Protein AF-S8BUY3-F1 (afdb_monomer_lite)

Radius of gyration: 25.11 Å; chains: 1; bounding box: 77×50×72 Å

Organism: Dactylellina haptotyla (strain CBS 200.50) (NCBI:txid1284197)

Structure (mmCIF, N/CA/C/O backbone):
data_AF-S8BUY3-F1
#
_entry.id   AF-S8BUY3-F1
#
loop_
_atom_site.group_PDB
_atom_site.id
_atom_site.type_symbol
_atom_site.label_atom_id
_atom_site.label_alt_id
_atom_site.label_comp_id
_atom_site.label_asym_id
_atom_site.label_entity_id
_atom_site.label_seq_id
_atom_site.pdbx_PDB_ins_code
_atom_site.Cartn_x
_atom_site.Cartn_y
_atom_site.Cartn_z
_atom_site.occupancy
_atom_site.B_iso_or_equiv
_atom_site.auth_seq_id
_atom_site.auth_comp_id
_atom_site.auth_asym_id
_atom_site.auth_atom_id
_atom_site.pdbx_PDB_model_num
ATOM 1 N N . MET A 1 1 ? -2.193 -12.248 26.835 1.00 55.75 1 MET A N 1
ATOM 2 C CA . MET A 1 1 ? -1.164 -11.505 27.592 1.00 55.75 1 MET A CA 1
ATOM 3 C C . MET A 1 1 ? -1.066 -10.115 26.991 1.00 55.75 1 MET A C 1
ATOM 5 O O . MET A 1 1 ? -1.188 -10.009 25.772 1.00 55.75 1 MET A O 1
ATOM 9 N N . ALA A 1 2 ? -0.903 -9.091 27.824 1.00 74.94 2 ALA A N 1
ATOM 10 C CA . ALA A 1 2 ? -0.674 -7.721 27.385 1.00 74.94 2 ALA A CA 1
ATOM 11 C C . ALA A 1 2 ? 0.406 -7.075 28.263 1.00 74.94 2 ALA A C 1
ATOM 13 O O . ALA A 1 2 ? 0.529 -7.429 29.436 1.00 74.94 2 ALA A O 1
ATOM 14 N N . ILE A 1 3 ? 1.180 -6.163 27.682 1.00 89.06 3 ILE A N 1
ATOM 15 C CA . ILE A 1 3 ? 2.143 -5.297 28.372 1.00 89.06 3 ILE A CA 1
ATOM 16 C C . ILE A 1 3 ? 1.590 -3.878 28.264 1.00 89.06 3 ILE A C 1
ATOM 18 O O . ILE A 1 3 ? 1.160 -3.488 27.179 1.00 89.06 3 ILE A O 1
ATOM 22 N N . SER A 1 4 ? 1.589 -3.119 29.358 1.00 92.69 4 SER A N 1
ATOM 23 C CA . SER A 1 4 ? 1.038 -1.764 29.400 1.00 92.69 4 SER A CA 1
ATOM 24 C C . SER A 1 4 ? 1.961 -0.777 30.114 1.00 92.69 4 SER A C 1
ATOM 26 O O . SER A 1 4 ? 2.677 -1.119 31.055 1.00 92.69 4 SER A O 1
ATOM 28 N N . SER A 1 5 ? 1.914 0.471 29.663 1.00 93.00 5 SER A N 1
ATOM 29 C CA . SER A 1 5 ? 2.385 1.660 30.370 1.00 93.00 5 SER A CA 1
ATOM 30 C C . SER A 1 5 ? 1.339 2.772 30.206 1.00 93.00 5 SER A C 1
ATOM 32 O O . SER A 1 5 ? 0.293 2.548 29.602 1.00 93.00 5 SER A O 1
ATOM 34 N N . MET A 1 6 ? 1.603 3.975 30.722 1.00 91.12 6 MET A N 1
ATOM 35 C CA . MET A 1 6 ? 0.670 5.108 30.629 1.00 91.12 6 MET A CA 1
ATOM 36 C C . MET A 1 6 ? 0.267 5.462 29.183 1.00 91.12 6 MET A C 1
ATOM 38 O O . MET A 1 6 ? -0.869 5.859 28.956 1.00 91.12 6 MET A O 1
ATOM 42 N N . ASN A 1 7 ? 1.184 5.293 28.219 1.00 91.50 7 ASN A N 1
ATOM 43 C CA . ASN A 1 7 ? 1.020 5.740 26.828 1.00 91.50 7 ASN A CA 1
ATOM 44 C C . ASN A 1 7 ? 1.253 4.612 25.797 1.00 91.50 7 ASN A C 1
ATOM 46 O O . ASN A 1 7 ? 1.469 4.894 24.620 1.00 91.50 7 ASN A O 1
ATOM 50 N N . TYR A 1 8 ? 1.306 3.343 26.217 1.00 94.31 8 TYR A N 1
ATOM 51 C CA . TYR A 1 8 ? 1.649 2.224 25.330 1.00 94.31 8 TYR A CA 1
ATOM 52 C C . TYR A 1 8 ? 1.005 0.913 25.772 1.00 94.31 8 TYR A C 1
ATOM 54 O O . TYR A 1 8 ? 1.029 0.571 26.955 1.00 94.31 8 TYR A O 1
ATOM 62 N N . PHE A 1 9 ? 0.529 0.137 24.798 1.00 93.56 9 PHE A N 1
ATOM 63 C CA . PHE A 1 9 ? 0.022 -1.214 25.000 1.00 93.56 9 PHE A CA 1
ATOM 64 C C . PHE A 1 9 ? 0.546 -2.157 23.912 1.00 93.56 9 PHE A C 1
ATOM 66 O O . PHE A 1 9 ? 0.465 -1.848 22.725 1.00 93.56 9 PHE A O 1
ATOM 73 N N . ALA A 1 10 ? 1.009 -3.341 24.310 1.00 94.12 10 ALA A N 1
ATOM 74 C CA . ALA A 1 10 ? 1.255 -4.471 23.417 1.00 94.12 10 ALA A CA 1
ATOM 75 C C . ALA A 1 10 ? 0.306 -5.613 23.785 1.00 94.12 10 ALA A C 1
ATOM 77 O O . ALA A 1 10 ? 0.229 -5.981 24.958 1.00 94.12 10 ALA A O 1
ATOM 78 N N . ALA A 1 11 ? -0.393 -6.206 22.813 1.00 93.31 11 ALA A N 1
ATOM 79 C CA . ALA A 1 11 ? -1.364 -7.270 23.066 1.00 93.31 11 ALA A CA 1
ATOM 80 C C . ALA A 1 11 ? -1.297 -8.393 22.021 1.00 93.31 11 ALA A C 1
ATOM 82 O O . ALA A 1 11 ? -1.266 -8.147 20.819 1.00 93.31 11 ALA A O 1
ATOM 83 N N . GLY A 1 12 ? -1.330 -9.645 22.489 1.00 95.69 12 GLY A N 1
ATOM 84 C CA . GLY A 1 12 ? -1.436 -10.824 21.623 1.00 95.69 12 GLY A CA 1
ATOM 85 C C . GLY A 1 12 ? -2.871 -11.046 21.132 1.00 95.69 12 GLY A C 1
ATOM 86 O O . GLY A 1 12 ? -3.655 -11.744 21.790 1.00 95.69 12 GLY A O 1
ATOM 87 N N . ILE A 1 13 ? -3.209 -10.452 19.987 1.00 95.38 13 ILE A N 1
ATOM 88 C CA . ILE A 1 13 ? -4.523 -10.534 19.334 1.00 95.38 13 ILE A CA 1
ATOM 89 C C . ILE A 1 13 ? -4.341 -11.052 17.902 1.00 95.38 13 ILE A C 1
ATOM 91 O O . ILE A 1 13 ? -3.429 -10.637 17.196 1.00 95.38 13 ILE A O 1
ATOM 95 N N . ASP A 1 14 ? -5.210 -11.974 17.488 1.00 96.69 14 ASP A N 1
ATOM 96 C CA . ASP A 1 14 ? -5.327 -12.392 16.092 1.00 96.69 14 ASP A CA 1
ATOM 97 C C . ASP A 1 14 ? -6.231 -11.378 15.387 1.00 96.69 14 ASP A C 1
ATOM 99 O O . ASP A 1 14 ? -7.375 -11.204 15.797 1.00 96.69 14 ASP A O 1
ATOM 103 N N . LEU A 1 15 ? -5.741 -10.696 14.350 1.00 97.38 15 LEU A N 1
ATOM 104 C CA . LEU A 1 15 ? -6.499 -9.636 13.671 1.00 97.38 15 LEU A CA 1
ATOM 105 C C . LEU A 1 15 ? -7.727 -10.150 12.893 1.00 97.38 15 LEU A C 1
ATOM 107 O O . LEU A 1 15 ? -8.507 -9.350 12.385 1.00 97.38 15 LEU A O 1
ATOM 111 N N . ARG A 1 16 ? -7.922 -11.473 12.815 1.00 97.06 16 ARG A N 1
ATOM 112 C CA . ARG A 1 16 ? -9.152 -12.111 12.314 1.00 97.06 16 ARG A CA 1
ATOM 113 C C . ARG A 1 16 ? -10.241 -12.202 13.393 1.00 97.06 16 ARG A C 1
ATOM 115 O O . ARG A 1 16 ? -11.422 -12.277 13.066 1.00 97.06 16 ARG A O 1
ATOM 122 N N . ASP A 1 17 ? -9.858 -12.180 14.671 1.00 97.69 17 ASP A N 1
ATOM 123 C CA . ASP A 1 17 ? -10.755 -12.147 15.833 1.00 97.69 17 ASP A CA 1
ATOM 124 C C . ASP A 1 17 ? -11.158 -10.695 16.134 1.00 97.69 17 ASP A C 1
ATOM 126 O O . ASP A 1 17 ? -10.688 -10.045 17.074 1.00 97.69 17 ASP A O 1
ATOM 130 N N . LEU A 1 18 ? -12.022 -10.162 15.265 1.00 97.88 18 LEU A N 1
ATOM 131 C CA . LEU A 1 18 ? -12.473 -8.775 15.344 1.00 97.88 18 LEU A CA 1
ATOM 132 C C . LEU A 1 18 ? -13.277 -8.488 16.615 1.00 97.88 18 LEU A C 1
ATOM 134 O O . LEU A 1 18 ? -13.244 -7.359 17.080 1.00 97.88 18 LEU A O 1
ATOM 138 N N . GLU A 1 19 ? -13.951 -9.474 17.218 1.00 97.06 19 GLU A N 1
ATOM 139 C CA . GLU A 1 19 ? -14.676 -9.278 18.482 1.00 97.06 19 GLU A CA 1
ATOM 140 C C . GLU A 1 19 ? -13.707 -9.001 19.642 1.00 97.06 19 GLU A C 1
ATOM 142 O O . GLU A 1 19 ? -13.918 -8.085 20.441 1.00 97.06 19 GLU A O 1
ATOM 147 N N . LYS A 1 20 ? -12.609 -9.758 19.719 1.00 96.25 20 LYS A N 1
ATOM 148 C CA . LYS A 1 20 ? -11.548 -9.549 20.709 1.00 96.25 20 LYS A CA 1
ATOM 149 C C . LYS A 1 20 ? -10.759 -8.262 20.460 1.00 96.25 20 LYS A C 1
ATOM 151 O O . LYS A 1 20 ? -10.341 -7.627 21.428 1.00 96.25 20 LYS A O 1
ATOM 156 N N . LEU A 1 21 ? -10.569 -7.870 19.198 1.00 95.94 21 LEU A N 1
ATOM 157 C CA . LEU A 1 21 ? -9.947 -6.594 18.836 1.00 95.94 21 LEU A CA 1
ATOM 158 C C . LEU A 1 21 ? -10.832 -5.399 19.233 1.00 95.94 21 LEU A C 1
ATOM 160 O O . LEU A 1 21 ? -10.348 -4.495 19.910 1.00 95.94 21 LEU A O 1
ATOM 164 N N . ASP A 1 22 ? -12.124 -5.429 18.888 1.00 95.19 22 ASP A N 1
ATOM 165 C CA . ASP A 1 22 ? -13.127 -4.405 19.231 1.00 95.19 22 ASP A CA 1
ATOM 166 C C . ASP A 1 22 ? -13.155 -4.162 20.748 1.00 95.19 22 ASP A C 1
ATO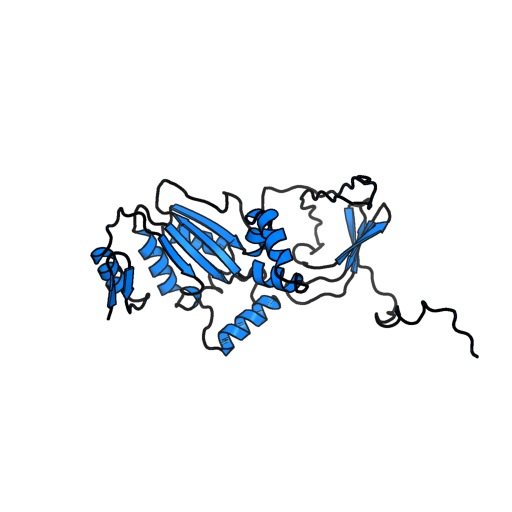M 168 O O . ASP A 1 22 ? -12.940 -3.041 21.208 1.00 95.19 22 ASP A O 1
ATOM 172 N N . LYS A 1 23 ? -13.277 -5.247 21.529 1.00 94.62 23 LYS A N 1
ATOM 173 C CA . LYS A 1 23 ? -13.267 -5.225 23.002 1.00 94.62 23 LYS A CA 1
ATOM 174 C C . LYS A 1 23 ? -11.957 -4.720 23.606 1.00 94.62 23 LYS A C 1
ATOM 176 O O . LYS A 1 23 ? -11.978 -4.123 24.678 1.00 94.62 23 LYS A O 1
ATOM 181 N N . PHE A 1 24 ? -10.816 -4.979 22.965 1.00 93.88 24 PHE A N 1
ATOM 182 C CA . PHE A 1 24 ? -9.526 -4.482 23.446 1.00 93.88 24 PHE A CA 1
ATOM 183 C C . PHE A 1 24 ? -9.378 -2.974 23.210 1.00 93.88 24 PHE A C 1
ATOM 185 O O . PHE A 1 24 ? -8.946 -2.263 24.114 1.00 93.88 24 PHE A O 1
ATOM 192 N N . ILE A 1 25 ? -9.770 -2.486 22.030 1.00 92.69 25 ILE A N 1
ATOM 193 C CA . ILE A 1 25 ? -9.658 -1.068 21.663 1.00 92.69 25 ILE A CA 1
ATOM 194 C C . ILE A 1 25 ? -10.677 -0.212 22.425 1.00 92.69 25 ILE A C 1
ATOM 196 O O . ILE A 1 25 ? -10.287 0.802 22.995 1.00 92.69 25 ILE A O 1
ATOM 200 N N . GLN A 1 26 ? -11.934 -0.652 22.557 1.00 91.56 26 GLN A N 1
ATOM 201 C CA . GLN A 1 26 ? -12.965 0.030 23.365 1.00 91.56 26 GLN A CA 1
ATOM 202 C C . GLN A 1 26 ? -12.596 0.160 24.854 1.00 91.56 26 GLN A C 1
ATOM 204 O O . GLN A 1 26 ? -13.131 1.015 25.555 1.00 91.56 26 GLN A O 1
ATOM 209 N N . ALA A 1 27 ? -11.684 -0.680 25.353 1.00 92.12 27 ALA A N 1
ATOM 210 C CA . ALA A 1 27 ? -11.177 -0.581 26.718 1.00 92.12 27 ALA A CA 1
ATOM 211 C C . ALA A 1 27 ? -10.083 0.495 26.896 1.00 92.12 27 ALA A C 1
ATOM 213 O O . ALA A 1 27 ? -9.719 0.768 28.038 1.00 92.12 27 ALA A O 1
ATOM 214 N N . GLN A 1 28 ? -9.548 1.073 25.808 1.00 89.62 28 GLN A N 1
ATOM 215 C CA . GLN A 1 28 ? -8.502 2.114 25.835 1.00 89.62 28 GLN A CA 1
ATOM 216 C C . GLN A 1 28 ? -8.899 3.424 25.121 1.00 89.62 28 GLN A C 1
ATOM 218 O O . GLN A 1 28 ? -8.360 4.473 25.461 1.00 89.62 28 GLN A O 1
ATOM 223 N N . CYS A 1 29 ? -9.814 3.375 24.145 1.00 86.06 29 CYS A N 1
ATOM 224 C CA . CYS A 1 29 ? -10.209 4.495 23.279 1.00 86.06 29 CYS A CA 1
ATOM 225 C C . CYS A 1 29 ? -11.737 4.553 23.096 1.00 86.06 29 CYS A C 1
ATOM 227 O O . CYS A 1 29 ? -12.421 3.536 23.221 1.00 86.06 29 CYS A O 1
ATOM 229 N N . GLN A 1 30 ? -12.271 5.732 22.777 1.00 83.31 30 GLN A N 1
ATOM 230 C CA . GLN A 1 30 ? -13.668 5.957 22.385 1.00 83.31 30 GLN A CA 1
ATOM 231 C C . GLN A 1 30 ? -13.828 6.006 20.849 1.00 83.31 30 GLN A C 1
ATOM 233 O O . GLN A 1 30 ? -12.850 6.027 20.102 1.00 83.31 30 GLN A O 1
ATOM 238 N N . GLU A 1 31 ? -15.068 6.004 20.341 1.00 78.44 31 GLU A N 1
ATOM 239 C CA . GLU A 1 31 ? -15.345 6.022 18.887 1.00 78.44 31 GLU A CA 1
ATOM 240 C C . GLU A 1 31 ? -15.145 7.405 18.223 1.00 78.44 31 GLU A C 1
ATOM 242 O O . GLU A 1 31 ? -15.147 7.520 16.989 1.00 78.44 31 GLU A O 1
ATOM 247 N N . ASP A 1 32 ? -14.975 8.457 19.026 1.00 82.88 32 ASP A N 1
ATOM 248 C CA . ASP A 1 32 ? -14.716 9.843 18.627 1.00 82.88 32 ASP A CA 1
ATOM 249 C C . ASP A 1 32 ? -13.248 10.289 18.758 1.00 82.88 32 ASP A C 1
ATOM 251 O O . ASP A 1 32 ? -12.898 11.360 18.252 1.00 82.88 32 ASP A O 1
ATOM 255 N N . ASP A 1 33 ? -12.368 9.444 19.305 1.00 88.62 33 ASP A N 1
ATOM 256 C CA . ASP A 1 33 ? -10.918 9.675 19.315 1.00 88.62 33 ASP A CA 1
ATOM 257 C C . ASP A 1 33 ? -10.325 9.759 17.888 1.00 88.62 33 ASP A C 1
ATOM 259 O O . ASP A 1 33 ? -10.747 9.075 16.949 1.00 88.62 33 ASP A O 1
ATOM 263 N N . GLU A 1 34 ? -9.284 10.582 17.718 1.00 91.31 34 GLU A N 1
ATOM 264 C CA . GLU A 1 34 ? -8.480 10.662 16.486 1.00 91.31 34 GLU A CA 1
ATOM 265 C C . GLU A 1 34 ? -7.498 9.476 16.418 1.00 91.31 34 GLU A C 1
ATOM 267 O O . GLU A 1 34 ? -6.332 9.581 16.803 1.00 91.31 34 GLU A O 1
ATOM 272 N N . ILE A 1 35 ? -7.978 8.321 15.944 1.00 92.69 35 ILE A N 1
ATOM 273 C CA . ILE A 1 35 ? -7.194 7.077 15.874 1.00 92.69 35 ILE A CA 1
ATOM 274 C C . ILE A 1 35 ? -6.462 6.948 14.532 1.00 92.69 35 ILE A C 1
ATOM 276 O O . ILE A 1 35 ? -7.079 6.984 13.466 1.00 92.69 35 ILE A O 1
ATOM 280 N N . LEU A 1 36 ? -5.148 6.709 14.584 1.00 94.56 36 LEU A N 1
ATOM 281 C CA . LEU A 1 36 ? -4.329 6.329 13.431 1.00 94.56 36 LEU A CA 1
ATOM 282 C C . LEU A 1 36 ? -4.038 4.821 13.452 1.00 94.56 36 LEU A C 1
ATOM 284 O O . LEU A 1 36 ? -3.235 4.342 14.250 1.00 94.56 36 LEU A O 1
ATOM 288 N N . PHE A 1 37 ? -4.651 4.085 12.530 1.00 96.75 37 PHE A N 1
ATOM 289 C CA . PHE A 1 37 ? -4.287 2.706 12.224 1.00 96.75 37 PHE A CA 1
ATOM 290 C C . PHE A 1 37 ? -3.091 2.689 11.268 1.00 96.75 37 PHE A C 1
ATOM 292 O O . PHE A 1 37 ? -3.106 3.379 10.249 1.00 96.75 37 PHE A O 1
ATOM 299 N N . ILE A 1 38 ? -2.075 1.880 11.570 1.00 97.81 38 ILE A N 1
ATOM 300 C CA . ILE A 1 38 ? -0.929 1.640 10.685 1.00 97.81 38 ILE A CA 1
ATOM 301 C C . ILE A 1 38 ? -0.854 0.141 10.403 1.00 97.81 38 ILE A C 1
ATOM 303 O O . ILE A 1 38 ? -0.901 -0.674 11.325 1.00 97.81 38 ILE A O 1
ATOM 307 N N . SER A 1 39 ? -0.732 -0.224 9.130 1.00 97.88 39 SER A N 1
ATOM 308 C CA . SER A 1 39 ? -0.439 -1.586 8.701 1.00 97.88 39 SER A CA 1
ATOM 309 C C . SER A 1 39 ? 0.684 -1.562 7.673 1.00 97.88 39 SER A C 1
ATOM 311 O O . SER A 1 39 ? 0.483 -1.201 6.516 1.00 97.88 39 SER A O 1
ATOM 313 N N . GLU A 1 40 ? 1.880 -1.925 8.122 1.00 97.88 40 GLU A N 1
ATOM 314 C CA . GLU A 1 40 ? 3.085 -2.000 7.304 1.00 97.88 40 GLU A CA 1
ATOM 315 C C . GLU A 1 40 ? 3.387 -3.470 7.004 1.00 97.88 40 GLU A C 1
ATOM 317 O O . GLU A 1 40 ? 3.699 -4.246 7.904 1.00 97.88 40 GLU A O 1
ATOM 322 N N . VAL A 1 41 ? 3.199 -3.856 5.739 1.00 96.62 41 VAL A N 1
ATOM 323 C CA . VAL A 1 41 ? 3.415 -5.196 5.171 1.00 96.62 41 VAL A CA 1
ATOM 324 C C . VAL A 1 41 ? 2.879 -6.316 6.078 1.00 96.62 41 VAL A C 1
ATOM 326 O O . VAL A 1 41 ? 3.570 -7.289 6.366 1.00 96.62 41 VAL A O 1
ATOM 329 N N . ALA A 1 42 ? 1.636 -6.171 6.555 1.00 96.62 42 ALA A N 1
ATOM 330 C CA . ALA A 1 42 ? 1.054 -7.068 7.559 1.00 96.62 42 ALA A CA 1
ATOM 331 C C . ALA A 1 42 ? -0.260 -7.726 7.107 1.00 96.62 42 ALA A C 1
ATOM 333 O O . ALA A 1 42 ? -0.339 -8.957 7.059 1.00 96.62 42 ALA A O 1
ATOM 334 N N . ILE A 1 43 ? -1.292 -6.949 6.745 1.00 97.62 43 ILE A N 1
ATOM 335 C CA . ILE A 1 43 ? -2.603 -7.528 6.388 1.00 97.62 43 ILE A CA 1
ATOM 336 C C . ILE A 1 43 ? -2.590 -8.217 5.013 1.00 97.62 43 ILE A C 1
ATOM 338 O O . ILE A 1 43 ? -3.479 -9.014 4.724 1.00 97.62 43 ILE A O 1
ATOM 342 N N . THR A 1 44 ? -1.555 -7.994 4.199 1.00 97.12 44 THR A N 1
ATOM 343 C CA . THR A 1 44 ? -1.265 -8.673 2.925 1.00 97.12 44 THR A CA 1
ATOM 344 C C . THR A 1 44 ? -1.175 -10.189 3.076 1.00 97.12 44 THR A C 1
ATOM 346 O O . THR A 1 44 ? -1.600 -10.915 2.180 1.00 97.12 44 THR A O 1
ATOM 349 N N . TYR A 1 45 ? -0.707 -10.679 4.230 1.00 97.38 45 TYR A N 1
ATOM 350 C CA . TYR A 1 45 ? -0.613 -12.110 4.533 1.00 97.38 45 TYR A CA 1
ATOM 351 C C . TYR A 1 45 ? -1.904 -12.709 5.112 1.00 97.38 45 TYR A C 1
ATOM 353 O O . TYR A 1 45 ? -1.981 -13.928 5.270 1.00 97.38 45 TYR A O 1
ATOM 361 N N . MET A 1 46 ? -2.912 -11.900 5.459 1.00 97.75 46 MET A N 1
ATOM 362 C CA . MET A 1 46 ? -4.208 -12.395 5.939 1.00 97.75 46 MET A CA 1
ATOM 363 C C . MET A 1 46 ? -5.079 -12.863 4.760 1.00 97.75 46 MET A C 1
ATOM 365 O O . MET A 1 46 ? -4.970 -12.307 3.669 1.00 97.75 46 MET A O 1
ATOM 369 N N . PRO A 1 47 ? -5.990 -13.837 4.950 1.00 97.75 47 PRO A N 1
ATOM 370 C CA . PRO A 1 47 ? -6.989 -14.160 3.936 1.00 97.75 47 PRO A CA 1
ATOM 371 C C . PRO A 1 47 ? -7.820 -12.921 3.586 1.00 97.75 47 PRO A C 1
ATOM 373 O O . PRO A 1 47 ? -8.295 -12.229 4.486 1.00 97.75 47 PRO A O 1
ATOM 376 N N . VAL A 1 48 ? -8.034 -12.677 2.289 1.00 98.06 48 VAL A N 1
ATOM 377 C CA . VAL A 1 48 ? -8.636 -11.443 1.738 1.00 98.06 48 VAL A CA 1
ATOM 378 C C . VAL A 1 48 ? -9.895 -11.003 2.496 1.00 98.06 48 VAL A C 1
ATOM 380 O O . VAL A 1 48 ? -9.951 -9.894 3.017 1.00 98.06 48 VAL A O 1
ATOM 383 N N . ARG A 1 49 ? -10.854 -11.923 2.676 1.00 98.25 49 ARG A N 1
ATOM 384 C CA . ARG A 1 49 ? -12.100 -11.711 3.437 1.00 98.25 49 ARG A CA 1
ATOM 385 C C . ARG A 1 49 ? -11.862 -11.146 4.843 1.00 98.25 49 ARG A C 1
ATOM 387 O O . ARG A 1 49 ? -12.624 -10.297 5.296 1.00 98.25 49 ARG A O 1
ATOM 394 N N . ASP A 1 50 ? -10.845 -11.643 5.539 1.00 98.56 50 ASP A N 1
ATOM 395 C CA . ASP A 1 50 ? -10.567 -11.289 6.930 1.00 98.56 50 ASP A CA 1
ATOM 396 C C . ASP A 1 50 ? -9.819 -9.948 7.006 1.00 98.56 50 ASP A C 1
ATOM 398 O O . ASP A 1 50 ? -10.099 -9.131 7.881 1.00 98.56 50 ASP A O 1
ATOM 402 N N . ALA A 1 51 ? -8.927 -9.681 6.044 1.00 98.38 51 ALA A N 1
ATOM 403 C CA . ALA A 1 51 ? -8.277 -8.381 5.880 1.00 98.38 51 ALA A CA 1
ATOM 404 C C . ALA A 1 51 ? -9.291 -7.273 5.535 1.00 98.38 51 ALA A C 1
ATOM 406 O O . ALA A 1 51 ? -9.243 -6.182 6.098 1.00 98.38 51 ALA A O 1
ATOM 407 N N . ASP A 1 52 ? -10.255 -7.559 4.658 1.00 98.56 52 ASP A N 1
ATOM 408 C CA . ASP A 1 52 ? -11.311 -6.613 4.282 1.00 98.56 52 ASP A CA 1
ATOM 409 C C . ASP A 1 52 ? -12.298 -6.374 5.432 1.00 98.56 52 ASP A C 1
ATOM 411 O O . ASP A 1 52 ? -12.745 -5.245 5.649 1.00 98.56 52 ASP A O 1
ATOM 415 N N . ALA A 1 53 ? -12.601 -7.416 6.216 1.00 98.62 53 ALA A N 1
ATOM 416 C CA . ALA A 1 53 ? -13.389 -7.288 7.437 1.00 98.62 53 ALA A CA 1
ATOM 417 C C . ALA A 1 53 ? -12.683 -6.402 8.480 1.00 98.62 53 ALA A C 1
ATOM 419 O O . ALA A 1 53 ? -13.346 -5.581 9.111 1.00 98.62 53 ALA A O 1
ATOM 420 N N . LEU A 1 54 ? -11.353 -6.495 8.608 1.00 98.62 54 LEU A N 1
ATOM 421 C CA . LEU A 1 54 ? -10.542 -5.613 9.453 1.00 98.62 54 LEU A CA 1
ATOM 422 C C . LEU A 1 54 ? -10.528 -4.160 8.942 1.00 98.62 54 LEU A C 1
ATOM 424 O O . LEU A 1 54 ? -10.747 -3.237 9.725 1.00 98.62 54 LEU A O 1
ATOM 428 N N . VAL A 1 55 ? -10.339 -3.936 7.636 1.00 98.44 55 VAL A N 1
ATOM 429 C CA . VAL A 1 55 ? -10.379 -2.589 7.025 1.00 98.44 55 VAL A CA 1
ATOM 430 C C . VAL A 1 55 ? -11.761 -1.939 7.186 1.00 98.44 55 VAL A C 1
ATOM 432 O O . VAL A 1 55 ? -11.852 -0.733 7.425 1.00 98.44 55 VAL A O 1
ATOM 435 N N . LYS A 1 56 ? -12.840 -2.728 7.112 1.00 98.38 56 LYS A N 1
ATOM 436 C CA . LYS A 1 56 ? -14.216 -2.288 7.389 1.00 98.38 56 LYS A CA 1
ATOM 437 C C . LYS A 1 56 ? -14.489 -2.065 8.879 1.00 98.38 56 LYS A C 1
ATOM 439 O O . LYS A 1 56 ? -15.195 -1.129 9.236 1.00 98.38 56 LYS A O 1
ATOM 444 N N . TRP A 1 57 ? -13.927 -2.890 9.760 1.00 97.56 57 TRP A N 1
ATOM 445 C CA . TRP A 1 57 ? -14.003 -2.690 11.209 1.00 97.56 57 TRP A CA 1
ATOM 446 C C . TRP A 1 57 ? -13.329 -1.372 11.623 1.00 97.56 57 TRP A C 1
ATOM 448 O O . TRP A 1 57 ? -13.920 -0.581 12.356 1.00 97.56 57 TRP A O 1
ATOM 458 N N . ALA A 1 58 ? -12.150 -1.075 11.073 1.00 96.50 58 ALA A N 1
ATOM 459 C CA . ALA A 1 58 ? -11.427 0.164 11.347 1.00 96.50 58 ALA A CA 1
ATOM 460 C C . ALA A 1 58 ? -12.155 1.419 10.815 1.00 96.50 58 ALA A C 1
ATOM 462 O O . ALA A 1 58 ? -11.923 2.518 11.314 1.00 96.50 58 ALA A O 1
ATOM 463 N N . SER A 1 59 ? -13.081 1.274 9.855 1.00 95.44 59 SER A N 1
ATOM 464 C CA . SER A 1 59 ? -13.887 2.390 9.335 1.00 95.44 59 SER A CA 1
ATOM 465 C C . SER A 1 59 ? -15.078 2.780 10.229 1.00 95.44 59 SER A C 1
ATOM 467 O O . SER A 1 59 ? -15.832 3.679 9.853 1.00 95.44 59 SER A O 1
ATOM 469 N N . LYS A 1 60 ? -15.290 2.109 11.375 1.00 92.81 60 LYS A N 1
ATOM 470 C CA . LYS A 1 60 ? -16.304 2.500 12.375 1.00 92.81 60 LYS A CA 1
ATOM 471 C C . LYS A 1 60 ? -15.972 3.842 13.034 1.00 92.81 60 LYS A C 1
ATOM 473 O O . LYS A 1 60 ? -16.853 4.678 13.209 1.00 92.81 60 LYS A O 1
ATOM 478 N N . PHE A 1 61 ? -14.705 4.021 13.410 1.00 92.50 61 PHE A N 1
ATOM 479 C CA . PHE A 1 61 ? -14.225 5.148 14.208 1.00 92.50 61 PHE A CA 1
ATOM 480 C C . PHE A 1 61 ? -14.426 6.458 13.453 1.00 92.50 61 PHE A C 1
ATOM 482 O O . PHE A 1 61 ? -14.026 6.583 12.295 1.00 92.50 61 PHE A O 1
ATOM 489 N N . SER A 1 62 ? -15.060 7.440 14.089 1.00 90.31 62 SER A N 1
ATOM 490 C CA . SER A 1 62 ? -15.592 8.621 13.396 1.00 90.31 62 SER A CA 1
ATOM 491 C C . SER A 1 62 ? -14.511 9.606 12.929 1.00 90.31 62 SER A C 1
ATOM 493 O O . SER A 1 62 ? -14.679 10.234 11.879 1.00 90.31 62 SER A O 1
ATOM 495 N N . ASN A 1 63 ? -13.387 9.665 13.653 1.00 90.94 63 ASN A N 1
ATOM 496 C CA . ASN A 1 63 ? -12.179 10.436 13.332 1.00 90.94 63 ASN A CA 1
ATOM 497 C C . ASN A 1 63 ? -10.971 9.526 13.013 1.00 90.94 63 ASN A C 1
ATOM 499 O O . ASN A 1 63 ? -9.815 9.919 13.153 1.00 90.94 63 ASN A O 1
ATOM 503 N N . GLY A 1 64 ? -11.242 8.298 12.566 1.00 93.12 64 GLY A N 1
ATOM 504 C CA . GLY A 1 64 ? -10.233 7.319 12.178 1.00 93.12 64 GLY A CA 1
ATOM 505 C C . GLY A 1 64 ? -9.460 7.690 10.906 1.00 93.12 64 GLY A C 1
ATOM 506 O O . GLY A 1 64 ? -9.998 8.247 9.939 1.00 93.12 64 GLY A O 1
ATOM 507 N N . ARG A 1 65 ? -8.181 7.310 10.887 1.00 94.88 65 ARG A N 1
ATOM 508 C CA . ARG A 1 65 ? -7.276 7.373 9.732 1.00 94.88 65 ARG A CA 1
ATOM 509 C C . ARG A 1 65 ? -6.561 6.034 9.575 1.00 94.88 65 ARG A C 1
ATOM 511 O O . ARG A 1 65 ? -6.224 5.408 10.575 1.00 94.88 65 ARG A O 1
ATOM 518 N N . PHE A 1 66 ? -6.304 5.601 8.346 1.00 96.69 66 PHE A N 1
ATOM 519 C CA . PHE A 1 66 ? -5.563 4.367 8.068 1.00 96.69 66 PHE A CA 1
ATOM 520 C C . PHE A 1 66 ? -4.377 4.658 7.152 1.00 96.69 66 PHE A C 1
ATOM 522 O O . PHE A 1 66 ? -4.554 5.271 6.098 1.00 96.69 66 PHE A O 1
ATOM 529 N N . VAL A 1 67 ? -3.191 4.190 7.541 1.00 96.81 67 VAL A N 1
ATOM 530 C CA . VAL A 1 67 ? -1.997 4.113 6.695 1.00 96.81 67 VAL A CA 1
ATOM 531 C C . VAL A 1 67 ? -1.705 2.645 6.405 1.00 96.81 67 VAL A C 1
ATOM 533 O O . VAL A 1 67 ? -1.449 1.862 7.317 1.00 96.81 67 VAL A O 1
ATOM 536 N N . LEU A 1 68 ? -1.772 2.269 5.131 1.00 97.75 68 LEU A N 1
ATOM 537 C CA . LEU A 1 68 ? -1.429 0.936 4.637 1.00 97.75 68 LEU A CA 1
ATOM 538 C C . LEU A 1 68 ? -0.152 1.040 3.801 1.00 97.75 68 LEU A C 1
ATOM 540 O O . LEU A 1 68 ? -0.100 1.906 2.934 1.00 97.75 68 LEU A O 1
ATOM 544 N N . ILE A 1 69 ? 0.833 0.167 4.021 1.00 97.81 69 ILE A N 1
ATOM 545 C CA . ILE A 1 69 ? 2.040 0.047 3.188 1.00 97.81 69 ILE A CA 1
ATOM 546 C C . ILE A 1 69 ? 2.168 -1.413 2.749 1.00 97.81 69 ILE A C 1
ATOM 548 O O . ILE A 1 69 ? 2.435 -2.277 3.578 1.00 97.81 69 ILE A O 1
ATOM 552 N N . GLU A 1 70 ? 1.937 -1.715 1.470 1.00 97.25 70 GLU A N 1
ATOM 553 C CA . GLU A 1 70 ? 1.906 -3.091 0.939 1.00 97.25 70 GLU A CA 1
ATOM 554 C C . GLU A 1 70 ? 2.431 -3.161 -0.506 1.00 97.25 70 GLU A C 1
ATOM 556 O O . GLU A 1 70 ? 2.840 -2.161 -1.095 1.00 97.25 70 GLU A O 1
ATOM 561 N N . GLN A 1 71 ? 2.437 -4.363 -1.083 1.00 97.25 71 GLN A N 1
ATOM 562 C CA . GLN A 1 71 ? 2.814 -4.614 -2.472 1.00 97.25 71 GLN A CA 1
ATOM 563 C C . GLN A 1 71 ? 1.636 -4.476 -3.454 1.00 97.25 71 GLN A C 1
ATOM 565 O O . GLN A 1 71 ? 0.476 -4.692 -3.101 1.00 97.25 71 GLN A O 1
ATOM 570 N N . ILE A 1 72 ? 1.958 -4.197 -4.719 1.00 95.38 72 ILE A N 1
ATOM 571 C CA . ILE A 1 72 ? 1.058 -4.165 -5.884 1.00 95.38 72 ILE A CA 1
ATOM 572 C C . ILE A 1 72 ? 1.706 -4.826 -7.113 1.00 95.38 72 ILE A C 1
ATOM 574 O O . ILE A 1 72 ? 2.902 -5.112 -7.154 1.00 95.38 72 ILE A O 1
ATOM 578 N N . LEU A 1 73 ? 0.888 -5.074 -8.136 1.00 93.44 73 LEU A N 1
ATOM 579 C CA . LEU A 1 73 ? 1.243 -5.713 -9.404 1.00 93.44 73 LEU A CA 1
ATOM 580 C C . LEU A 1 73 ? 0.866 -4.785 -10.578 1.00 93.44 73 LEU A C 1
ATOM 582 O O . LEU A 1 73 ? 0.019 -5.153 -11.397 1.00 93.44 73 LEU A O 1
ATOM 586 N N . PRO A 1 74 ? 1.481 -3.589 -10.702 1.00 84.69 74 PRO A N 1
ATOM 587 C CA . PRO A 1 74 ? 1.103 -2.571 -11.697 1.00 84.69 74 PRO A CA 1
ATOM 588 C C . PRO A 1 74 ? 1.125 -3.077 -13.151 1.00 84.69 74 PRO A C 1
ATOM 590 O O . PRO A 1 74 ? 0.361 -2.608 -13.991 1.00 84.69 74 PRO A O 1
ATOM 593 N N . ALA A 1 75 ? 1.981 -4.059 -13.450 1.00 83.06 75 ALA A N 1
ATOM 594 C CA . ALA A 1 75 ? 2.106 -4.696 -14.763 1.00 83.06 75 ALA A CA 1
ATOM 595 C C . ALA A 1 75 ? 1.588 -6.155 -14.804 1.00 83.06 75 ALA A C 1
ATOM 597 O O . ALA A 1 75 ? 1.751 -6.828 -15.827 1.00 83.06 75 ALA A O 1
ATOM 598 N N . GLY A 1 76 ? 0.946 -6.629 -13.729 1.00 85.25 76 GLY A N 1
ATOM 599 C CA . GLY A 1 76 ? 0.482 -8.009 -13.553 1.00 85.25 76 GLY A CA 1
ATOM 600 C C . GLY A 1 76 ? 1.572 -8.992 -13.100 1.00 85.25 76 GLY A C 1
ATOM 601 O O . GLY A 1 76 ? 2.763 -8.686 -13.113 1.00 85.25 76 GLY A O 1
ATOM 602 N N . GLU A 1 77 ? 1.157 -10.201 -12.713 1.00 89.12 77 GLU A N 1
ATOM 603 C CA . GLU A 1 77 ? 2.033 -11.250 -12.153 1.00 89.12 77 GLU A CA 1
ATOM 604 C C . GLU A 1 77 ? 3.160 -11.709 -13.096 1.00 89.12 77 GLU A C 1
ATOM 606 O O . GLU A 1 77 ? 4.210 -12.149 -12.633 1.00 89.12 77 GLU A O 1
ATOM 611 N N . THR A 1 78 ? 2.976 -11.594 -14.418 1.00 84.25 78 THR A N 1
ATOM 612 C CA . THR A 1 78 ? 3.980 -12.012 -15.416 1.00 84.25 78 THR A CA 1
ATOM 613 C C . THR A 1 78 ? 5.149 -11.041 -15.561 1.00 84.25 78 THR A C 1
ATOM 615 O O . THR A 1 78 ? 6.128 -11.369 -16.229 1.00 84.25 78 THR A O 1
ATOM 618 N N . HIS A 1 79 ? 5.066 -9.848 -14.968 1.00 86.31 79 HIS A N 1
ATOM 619 C CA . HIS A 1 79 ? 6.153 -8.876 -15.001 1.00 86.31 79 HIS A CA 1
ATOM 620 C C . HIS A 1 79 ? 7.391 -9.430 -14.256 1.00 86.31 79 HIS A C 1
ATOM 622 O O . HIS A 1 79 ? 7.224 -9.992 -13.171 1.00 86.31 79 HIS A O 1
ATOM 628 N N . PRO A 1 80 ? 8.633 -9.294 -14.772 1.00 85.94 80 PRO A N 1
ATOM 629 C CA . PRO A 1 80 ? 9.792 -10.005 -14.212 1.00 85.94 80 PRO A CA 1
ATOM 630 C C . PRO A 1 80 ? 10.048 -9.753 -12.716 1.00 85.94 80 PRO A C 1
ATOM 632 O O . PRO A 1 80 ? 10.307 -10.700 -11.968 1.00 85.94 80 PRO A O 1
ATOM 635 N N . PHE A 1 81 ? 9.902 -8.504 -12.256 1.00 90.38 81 PHE A N 1
ATOM 636 C CA . PHE A 1 81 ? 10.018 -8.162 -10.832 1.00 90.38 81 PHE A CA 1
ATOM 637 C C . PHE A 1 81 ? 8.891 -8.800 -10.003 1.00 90.38 81 PHE A C 1
ATOM 639 O O . PHE A 1 81 ? 9.147 -9.429 -8.979 1.00 90.38 81 PHE A O 1
ATOM 646 N N . ALA A 1 82 ? 7.645 -8.706 -10.480 1.00 92.75 82 ALA A N 1
ATOM 647 C CA . ALA A 1 82 ? 6.470 -9.264 -9.816 1.00 92.75 82 ALA A CA 1
ATOM 648 C C . ALA A 1 82 ? 6.563 -10.788 -9.646 1.00 92.75 82 ALA A C 1
ATOM 650 O O . ALA A 1 82 ? 6.374 -11.299 -8.545 1.00 92.75 82 ALA A O 1
ATOM 651 N N . SER A 1 83 ? 6.922 -11.508 -10.711 1.00 93.94 83 SER A N 1
ATOM 652 C CA . SER A 1 83 ? 7.129 -12.960 -10.687 1.00 93.94 83 SER A CA 1
ATOM 653 C C . SER A 1 83 ? 8.211 -13.363 -9.674 1.00 93.94 83 SER A C 1
ATOM 655 O O . SER A 1 83 ? 8.020 -14.285 -8.876 1.00 93.94 83 SER A O 1
ATOM 657 N N . THR A 1 84 ? 9.317 -12.611 -9.627 1.00 95.81 84 THR A N 1
ATOM 658 C CA . THR A 1 84 ? 10.414 -12.829 -8.669 1.00 95.81 84 THR A CA 1
ATOM 659 C C . THR A 1 84 ? 9.964 -12.578 -7.226 1.00 95.81 84 THR A C 1
ATOM 661 O O . THR A 1 84 ? 10.193 -13.418 -6.355 1.00 95.81 84 THR A O 1
ATOM 664 N N . MET A 1 85 ? 9.252 -11.475 -6.978 1.00 96.44 85 MET A N 1
ATOM 665 C CA . MET A 1 85 ? 8.688 -11.105 -5.676 1.00 96.44 85 MET A CA 1
ATOM 666 C C . MET A 1 85 ? 7.686 -12.153 -5.161 1.00 96.44 85 MET A C 1
ATOM 668 O O . MET A 1 85 ? 7.810 -12.636 -4.035 1.00 96.44 85 MET A O 1
ATOM 672 N N . LEU A 1 86 ? 6.725 -12.564 -5.991 1.00 96.75 86 LEU A N 1
ATOM 673 C CA . LEU A 1 86 ? 5.727 -13.581 -5.642 1.00 96.75 86 LEU A CA 1
ATOM 674 C C . LEU A 1 86 ? 6.380 -14.948 -5.373 1.00 96.75 86 LEU A C 1
ATOM 676 O O . LEU A 1 86 ? 6.006 -15.642 -4.426 1.00 96.75 86 LEU A O 1
ATOM 680 N N . SER A 1 87 ? 7.396 -15.315 -6.162 1.00 96.31 87 SER A N 1
ATOM 681 C CA . SER A 1 87 ? 8.192 -16.530 -5.953 1.00 96.31 87 SER A CA 1
ATOM 682 C C . SER A 1 87 ? 8.972 -16.491 -4.632 1.00 96.31 87 SER A C 1
ATOM 684 O O . SER A 1 87 ? 8.972 -17.479 -3.894 1.00 96.31 87 SER A O 1
ATOM 686 N N . HIS A 1 88 ? 9.562 -15.344 -4.274 1.00 96.38 88 HIS A N 1
ATOM 687 C CA . HIS A 1 88 ? 10.235 -15.137 -2.989 1.00 96.38 88 HIS A CA 1
ATOM 688 C C . HIS A 1 88 ? 9.275 -15.349 -1.808 1.00 96.38 88 HIS A C 1
ATOM 690 O O . HIS A 1 88 ? 9.525 -16.212 -0.964 1.00 96.38 88 HIS A O 1
ATOM 696 N N . PHE A 1 89 ? 8.147 -14.630 -1.778 1.00 96.50 89 PHE A N 1
ATOM 697 C CA . PHE A 1 89 ? 7.161 -14.726 -0.694 1.00 96.50 89 PHE A CA 1
ATOM 698 C C . PHE A 1 89 ? 6.560 -16.133 -0.557 1.00 96.50 89 PHE A C 1
ATOM 700 O O . PHE A 1 89 ? 6.397 -16.646 0.553 1.00 96.50 89 PHE A O 1
ATOM 707 N N . LYS A 1 90 ? 6.328 -16.821 -1.682 1.00 94.94 90 LYS A N 1
ATOM 708 C CA . LYS A 1 90 ? 5.919 -18.231 -1.693 1.00 94.94 90 LYS A CA 1
ATOM 709 C C . LYS A 1 90 ? 7.005 -19.165 -1.141 1.00 94.94 90 LYS A C 1
ATOM 711 O O . LYS A 1 90 ? 6.681 -20.082 -0.391 1.00 94.94 90 LYS A O 1
ATOM 716 N N . LYS A 1 91 ? 8.283 -18.939 -1.474 1.00 96.81 91 LYS A N 1
ATOM 717 C CA . LYS A 1 91 ? 9.422 -19.755 -1.011 1.00 96.81 91 LYS A CA 1
ATOM 718 C C . LYS A 1 91 ? 9.636 -19.669 0.504 1.00 96.81 91 LYS A C 1
ATOM 720 O O . LYS A 1 91 ? 10.008 -20.673 1.103 1.00 96.81 91 LYS A O 1
ATOM 725 N N . ILE A 1 92 ? 9.385 -18.512 1.119 1.00 95.88 92 ILE A N 1
ATOM 726 C CA . ILE A 1 92 ? 9.479 -18.325 2.582 1.00 95.88 92 ILE A CA 1
ATOM 727 C C . ILE A 1 92 ? 8.189 -18.702 3.339 1.00 95.88 92 ILE A C 1
ATOM 729 O O . ILE A 1 92 ? 8.104 -18.479 4.541 1.00 95.88 92 ILE A O 1
ATOM 733 N N . ASN A 1 93 ? 7.199 -19.293 2.653 1.00 94.62 93 ASN A N 1
ATOM 734 C CA . ASN A 1 93 ? 5.897 -19.690 3.204 1.00 94.62 93 ASN A CA 1
ATOM 735 C C . ASN A 1 93 ? 5.050 -18.527 3.780 1.00 94.62 93 ASN A C 1
ATOM 737 O O . ASN A 1 93 ? 4.172 -18.749 4.612 1.00 94.62 93 ASN A O 1
ATOM 741 N N . SER A 1 94 ? 5.261 -17.306 3.276 1.00 95.50 94 SER A N 1
ATOM 742 C CA . SER A 1 94 ? 4.481 -16.103 3.611 1.00 95.50 94 SER A CA 1
ATOM 743 C C . SER A 1 94 ? 3.878 -15.491 2.338 1.00 95.50 94 SER A C 1
ATOM 745 O O . SER A 1 94 ? 4.301 -14.416 1.915 1.00 95.50 94 SER A O 1
ATOM 747 N N . PRO A 1 95 ? 2.941 -16.179 1.655 1.00 95.69 95 PRO A N 1
ATOM 748 C CA . PRO A 1 95 ? 2.369 -15.692 0.405 1.00 95.69 95 PRO A CA 1
ATOM 749 C C . PRO A 1 95 ? 1.547 -14.413 0.620 1.00 95.69 95 PRO A C 1
ATOM 751 O O . PRO A 1 95 ? 0.734 -14.328 1.539 1.00 95.69 95 PRO A O 1
ATOM 754 N N . LEU A 1 96 ? 1.721 -13.445 -0.280 1.00 96.81 96 LEU A N 1
ATOM 755 C CA . LEU A 1 96 ? 0.897 -12.239 -0.350 1.00 96.81 96 LEU A CA 1
ATOM 756 C C . LEU A 1 96 ? -0.501 -12.633 -0.859 1.00 96.81 96 LEU A C 1
ATOM 758 O O . LEU A 1 96 ? -0.660 -12.981 -2.028 1.00 96.81 96 LEU A O 1
ATOM 762 N N . GLN A 1 97 ? -1.505 -12.626 0.015 1.00 96.94 97 GLN A N 1
ATOM 763 C CA . GLN A 1 97 ? -2.867 -13.078 -0.290 1.00 96.94 97 GLN A CA 1
ATOM 764 C C . GLN A 1 97 ? -3.731 -11.960 -0.892 1.00 96.94 97 GLN A C 1
ATOM 766 O O . GLN A 1 97 ? -4.477 -12.207 -1.837 1.00 96.94 97 GLN A O 1
ATOM 771 N N . ASN A 1 98 ? -3.603 -10.720 -0.402 1.00 95.50 98 ASN A N 1
ATOM 772 C CA . ASN A 1 98 ? -4.390 -9.578 -0.901 1.00 95.50 98 ASN A CA 1
ATOM 773 C C . ASN A 1 98 ? -4.022 -9.161 -2.334 1.00 95.50 98 ASN A C 1
ATOM 775 O O . ASN A 1 98 ? -4.856 -8.606 -3.052 1.00 95.50 98 ASN A O 1
ATOM 779 N N . ILE A 1 99 ? -2.773 -9.396 -2.749 1.00 94.94 99 ILE A N 1
ATOM 780 C CA . ILE A 1 99 ? -2.176 -8.742 -3.922 1.00 94.94 99 ILE A CA 1
ATOM 781 C C . ILE A 1 99 ? -2.849 -9.125 -5.252 1.00 94.94 99 ILE A C 1
ATOM 783 O O . ILE A 1 99 ? -2.944 -8.291 -6.148 1.00 94.94 99 ILE A O 1
ATOM 787 N N . GLY A 1 100 ? -3.374 -10.350 -5.372 1.00 92.88 100 GLY A N 1
ATOM 788 C CA . GLY A 1 100 ? -4.106 -10.798 -6.564 1.00 92.88 100 GLY A CA 1
ATOM 789 C C . GLY A 1 100 ? -5.521 -10.214 -6.673 1.00 92.88 100 GLY A C 1
ATOM 790 O O . GLY A 1 100 ? -6.044 -10.068 -7.775 1.00 92.88 100 GLY A O 1
ATOM 791 N N . THR A 1 101 ? -6.142 -9.839 -5.548 1.00 96.69 101 THR A N 1
ATOM 792 C CA . THR A 1 101 ? -7.462 -9.180 -5.520 1.00 96.69 101 THR A CA 1
ATOM 793 C C . THR A 1 101 ? -7.345 -7.663 -5.658 1.00 96.69 101 THR A C 1
ATOM 795 O O . THR A 1 101 ? -8.184 -7.039 -6.307 1.00 96.69 101 THR A O 1
ATOM 798 N N . TYR A 1 102 ? -6.281 -7.071 -5.107 1.00 96.88 102 TYR A N 1
ATOM 799 C CA . TYR A 1 102 ? -6.033 -5.628 -5.128 1.00 96.88 102 TYR A CA 1
ATOM 800 C C . TYR A 1 102 ? -4.684 -5.262 -5.792 1.00 96.88 102 TYR A C 1
ATOM 802 O O . TYR A 1 102 ? -3.852 -4.601 -5.168 1.00 96.88 102 TYR A O 1
ATOM 810 N N . PRO A 1 103 ? -4.452 -5.648 -7.067 1.00 93.62 103 PRO A N 1
ATOM 811 C CA . PRO A 1 103 ? -3.151 -5.539 -7.737 1.00 93.62 103 PRO A CA 1
ATOM 812 C C . PRO A 1 103 ? -2.718 -4.111 -8.101 1.00 93.62 103 PRO A C 1
ATOM 814 O O . PRO A 1 103 ? -1.628 -3.926 -8.632 1.00 93.62 103 PRO A O 1
ATOM 817 N N . THR A 1 104 ? -3.544 -3.089 -7.867 1.00 90.12 104 THR A N 1
ATOM 818 C CA . THR A 1 104 ? -3.267 -1.696 -8.262 1.00 90.12 104 THR A CA 1
ATOM 819 C C . THR A 1 104 ? -3.645 -0.687 -7.180 1.00 90.12 104 THR A C 1
ATOM 821 O O . THR A 1 104 ? -4.563 -0.922 -6.387 1.00 90.12 104 THR A O 1
ATOM 824 N N . LEU A 1 105 ? -3.017 0.494 -7.231 1.00 90.94 105 LEU A N 1
ATOM 825 C CA . LEU A 1 105 ? -3.376 1.670 -6.424 1.00 90.94 105 LEU A CA 1
ATOM 826 C C . LEU A 1 105 ? -4.883 1.973 -6.497 1.00 90.94 105 LEU A C 1
ATOM 828 O O . LEU A 1 105 ? -5.528 2.176 -5.471 1.00 90.94 105 LEU A O 1
ATOM 832 N N . SER A 1 106 ? -5.471 1.920 -7.700 1.00 89.56 106 SER A N 1
ATOM 833 C CA . SER A 1 106 ? -6.907 2.149 -7.907 1.00 89.56 106 SER A CA 1
ATOM 834 C C . SER A 1 106 ? -7.768 1.105 -7.187 1.00 89.56 106 SER A C 1
ATOM 836 O O . SER A 1 106 ? -8.705 1.468 -6.478 1.00 89.56 106 SER A O 1
ATOM 838 N N . SER A 1 107 ? -7.421 -0.184 -7.285 1.00 93.94 107 SER A N 1
ATOM 839 C CA . SER A 1 107 ? -8.147 -1.251 -6.581 1.00 93.94 107 SER A CA 1
ATOM 840 C C . SER A 1 107 ? -8.011 -1.167 -5.053 1.00 93.94 107 SER A C 1
ATOM 842 O O . SER A 1 107 ? -8.989 -1.420 -4.355 1.00 93.94 107 SER A O 1
ATOM 844 N N . GLN A 1 108 ? -6.861 -0.735 -4.521 1.00 96.56 108 GLN A N 1
ATOM 845 C CA . GLN A 1 108 ? -6.688 -0.494 -3.080 1.00 96.56 108 GLN A CA 1
ATOM 846 C C . GLN A 1 108 ? -7.488 0.742 -2.617 1.00 96.56 108 GLN A C 1
ATOM 848 O O . GLN A 1 108 ? -8.169 0.694 -1.596 1.00 96.56 108 GLN A O 1
ATOM 853 N N . VAL A 1 109 ? -7.530 1.830 -3.395 1.00 94.44 109 VAL A N 1
ATOM 854 C CA . VAL A 1 109 ? -8.416 2.976 -3.103 1.00 94.44 109 VAL A CA 1
ATOM 855 C C .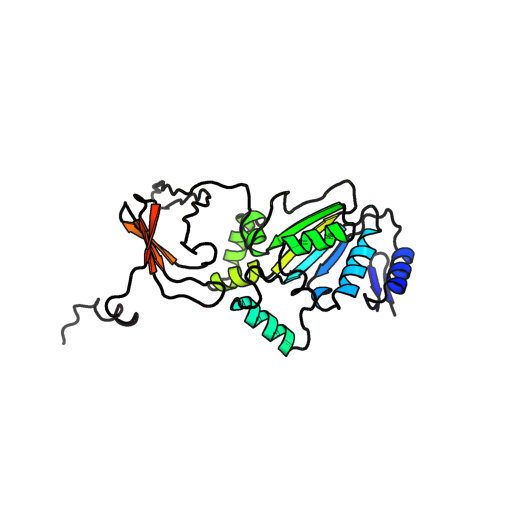 VAL A 1 109 ? -9.893 2.556 -3.126 1.00 94.44 109 VAL A C 1
ATOM 857 O O . VAL A 1 109 ? -10.651 2.930 -2.230 1.00 94.44 109 VAL A O 1
ATOM 860 N N . GLN A 1 110 ? -10.311 1.739 -4.098 1.00 95.62 110 GLN A N 1
ATOM 861 C CA . GLN A 1 110 ? -11.677 1.206 -4.176 1.00 95.62 110 GLN A CA 1
ATOM 862 C C . GLN A 1 110 ? -12.020 0.288 -2.993 1.00 95.62 110 GLN A C 1
ATOM 864 O O . GLN A 1 110 ? -13.121 0.399 -2.457 1.00 95.62 110 GLN A O 1
ATOM 869 N N . ARG A 1 111 ? -11.079 -0.551 -2.538 1.00 97.75 111 ARG A N 1
ATOM 870 C CA . ARG A 1 111 ? -11.206 -1.400 -1.340 1.00 97.75 111 ARG A CA 1
ATOM 871 C C . ARG A 1 111 ? -11.586 -0.583 -0.106 1.00 97.75 111 ARG A C 1
ATOM 873 O O . ARG A 1 111 ? -12.602 -0.863 0.525 1.00 97.75 111 ARG A O 1
ATOM 880 N N . PHE A 1 112 ? -10.828 0.472 0.198 1.00 97.75 112 PHE A N 1
ATOM 881 C CA . PHE A 1 112 ? -11.106 1.336 1.351 1.00 97.75 112 PHE A CA 1
ATOM 882 C C . PHE A 1 112 ? -12.426 2.106 1.189 1.00 97.75 112 PHE A C 1
ATOM 884 O O . PHE A 1 112 ? -13.249 2.108 2.105 1.00 97.75 112 PHE A O 1
ATOM 891 N N . ARG A 1 113 ? -12.693 2.689 0.011 1.00 95.94 113 ARG A N 1
ATOM 892 C CA . ARG A 1 113 ? -13.972 3.374 -0.268 1.00 95.94 113 ARG A CA 1
ATOM 893 C C . ARG A 1 113 ? -15.176 2.440 -0.078 1.00 95.94 113 ARG A C 1
ATOM 895 O O . ARG A 1 113 ? -16.141 2.821 0.576 1.00 95.94 113 ARG A O 1
ATOM 902 N N . GLY A 1 114 ? -15.105 1.214 -0.600 1.00 97.00 114 GLY A N 1
ATOM 903 C CA . GLY A 1 114 ? -16.156 0.197 -0.476 1.00 97.00 114 GLY A CA 1
ATOM 904 C C . GLY A 1 114 ? -16.312 -0.374 0.938 1.00 97.00 114 GLY A C 1
ATOM 905 O O . GLY A 1 114 ? -17.409 -0.786 1.314 1.00 97.00 114 GLY A O 1
ATOM 906 N N . ALA A 1 115 ? -15.247 -0.355 1.743 1.00 97.62 115 ALA A N 1
ATOM 907 C CA . ALA A 1 115 ? -15.290 -0.746 3.150 1.00 97.62 115 ALA A CA 1
ATOM 908 C C . ALA A 1 115 ? -15.982 0.293 4.056 1.00 97.62 115 ALA A C 1
ATOM 910 O O . ALA A 1 115 ? -16.471 -0.088 5.115 1.00 97.62 115 ALA A O 1
ATOM 911 N N . GLY A 1 116 ? -16.075 1.563 3.633 1.00 96.12 116 GLY A N 1
ATOM 912 C CA . GLY A 1 116 ? -16.748 2.644 4.373 1.00 96.12 116 GLY A CA 1
ATOM 913 C C . GLY A 1 116 ? -15.914 3.916 4.576 1.00 96.12 116 GLY A C 1
ATOM 914 O O . GLY A 1 116 ? -16.405 4.888 5.152 1.00 96.12 116 GLY A O 1
ATOM 915 N N . TRP A 1 117 ? -14.666 3.950 4.099 1.00 95.62 117 TRP A N 1
ATOM 916 C CA . TRP A 1 117 ? -13.784 5.109 4.244 1.00 95.62 117 TRP A CA 1
ATOM 917 C C . TRP A 1 117 ? -14.211 6.253 3.311 1.00 95.62 117 TRP A C 1
ATOM 919 O O . TRP A 1 117 ? -14.313 6.075 2.094 1.00 95.62 117 TRP A O 1
ATOM 929 N N . LYS A 1 118 ? -14.448 7.450 3.869 1.00 93.62 118 LYS A N 1
ATOM 930 C CA . LYS A 1 118 ? -14.983 8.604 3.117 1.00 93.62 118 LYS A CA 1
ATOM 931 C C . LYS A 1 118 ? -14.004 9.079 2.046 1.00 93.62 118 LYS A C 1
ATOM 933 O O . LYS A 1 118 ? -14.410 9.349 0.914 1.00 93.62 118 LYS A O 1
ATOM 938 N N . SER A 1 119 ? -12.717 9.134 2.384 1.00 91.81 119 SER A N 1
ATOM 939 C CA . SER A 1 119 ? -11.625 9.370 1.441 1.00 91.81 119 SER A CA 1
ATOM 940 C C . SER A 1 119 ? -10.543 8.300 1.570 1.00 91.81 119 SER A C 1
ATOM 942 O O . SER A 1 119 ? -10.317 7.747 2.644 1.00 91.81 119 SER A O 1
ATOM 944 N N . ALA A 1 120 ? -9.897 8.011 0.443 1.00 92.62 120 ALA A N 1
ATOM 945 C CA . ALA A 1 120 ? -8.703 7.185 0.341 1.00 92.62 120 ALA A CA 1
ATOM 946 C C . ALA A 1 120 ? -7.897 7.657 -0.876 1.00 92.62 120 ALA A C 1
ATOM 948 O O . ALA A 1 120 ? -8.490 7.914 -1.932 1.00 92.62 120 ALA A O 1
ATOM 949 N N . THR A 1 121 ? -6.583 7.771 -0.717 1.00 91.31 121 THR A N 1
ATOM 950 C CA . THR A 1 121 ? -5.592 8.086 -1.756 1.00 91.31 121 THR A CA 1
ATOM 951 C C . THR A 1 121 ? -4.386 7.169 -1.587 1.00 91.31 121 THR A C 1
ATOM 953 O O . THR A 1 121 ? -4.083 6.743 -0.477 1.00 91.31 121 THR A O 1
ATOM 956 N N . ALA A 1 122 ? -3.723 6.819 -2.687 1.00 91.69 122 ALA A N 1
ATOM 957 C CA . ALA A 1 122 ? -2.590 5.900 -2.686 1.00 91.69 122 ALA A CA 1
ATOM 958 C C . ALA A 1 122 ? -1.541 6.345 -3.702 1.00 91.69 122 ALA A C 1
ATOM 960 O O . ALA A 1 122 ? -1.900 6.882 -4.750 1.00 91.69 122 ALA A O 1
ATOM 961 N N . CYS A 1 123 ? -0.272 6.100 -3.390 1.00 90.06 123 CYS A N 1
ATOM 962 C CA . CYS A 1 123 ? 0.878 6.428 -4.222 1.00 90.06 123 CYS A CA 1
ATOM 963 C C . CYS A 1 123 ? 1.926 5.313 -4.092 1.00 90.06 123 CYS A C 1
ATOM 965 O O . CYS A 1 123 ? 2.130 4.773 -3.002 1.00 90.06 123 CYS A O 1
ATOM 967 N N . ASP A 1 124 ? 2.557 4.933 -5.202 1.00 91.62 124 ASP A N 1
ATOM 968 C CA . ASP A 1 124 ? 3.694 4.011 -5.177 1.00 91.62 124 ASP A CA 1
ATOM 969 C C . ASP A 1 124 ? 4.961 4.708 -4.644 1.00 91.62 124 ASP A C 1
ATOM 971 O O . ASP A 1 124 ? 5.088 5.933 -4.714 1.00 91.62 124 ASP A O 1
ATOM 975 N N . LEU A 1 125 ? 5.889 3.951 -4.052 1.00 93.06 125 LEU A N 1
ATOM 976 C CA . LEU A 1 125 ? 7.064 4.532 -3.385 1.00 93.06 125 LEU A CA 1
ATOM 977 C C . LEU A 1 125 ? 7.987 5.287 -4.358 1.00 93.06 125 LEU A C 1
ATOM 979 O O . LEU A 1 125 ? 8.680 6.215 -3.941 1.00 93.06 125 LEU A O 1
ATOM 983 N N . TYR A 1 126 ? 7.974 4.950 -5.651 1.00 90.06 126 TYR A N 1
ATOM 984 C CA . TYR A 1 126 ? 8.708 5.711 -6.662 1.00 90.06 126 TYR A CA 1
ATOM 985 C C . TYR A 1 126 ? 8.022 7.045 -6.995 1.00 90.06 126 TYR A C 1
ATOM 987 O O . TYR A 1 126 ? 8.679 8.086 -7.011 1.00 90.06 126 TYR A O 1
ATOM 995 N N . GLY A 1 127 ? 6.696 7.051 -7.169 1.00 84.81 12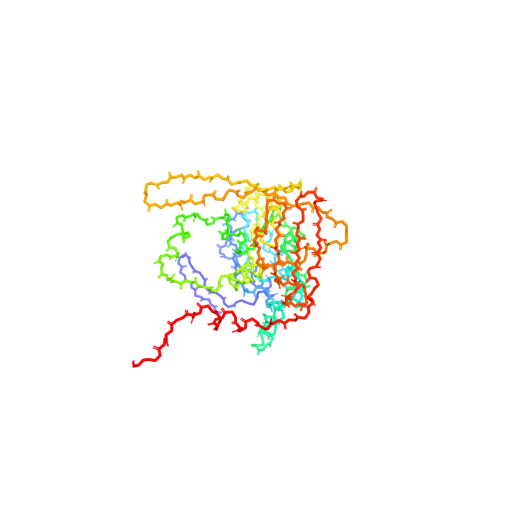7 GLY A N 1
ATOM 996 C CA . GLY A 1 127 ? 5.913 8.287 -7.262 1.00 84.81 127 GLY A CA 1
ATOM 997 C C . GLY A 1 127 ? 6.146 9.210 -6.057 1.00 84.81 127 GLY A C 1
ATOM 998 O O . GLY A 1 127 ? 6.316 10.422 -6.229 1.00 84.81 127 GLY A O 1
ATOM 999 N N . ALA A 1 128 ? 6.258 8.626 -4.857 1.00 88.25 128 ALA A N 1
ATOM 1000 C CA . ALA A 1 128 ? 6.612 9.320 -3.621 1.00 88.25 128 ALA A CA 1
ATOM 1001 C C . ALA A 1 128 ? 8.024 9.925 -3.668 1.00 88.25 128 ALA A C 1
ATOM 1003 O O . ALA A 1 128 ? 8.175 11.124 -3.431 1.00 88.25 128 ALA A O 1
ATOM 1004 N N . TRP A 1 129 ? 9.038 9.133 -4.036 1.00 87.88 129 TRP A N 1
ATOM 1005 C CA . TRP A 1 129 ? 10.418 9.597 -4.220 1.00 87.88 129 TRP A CA 1
ATOM 1006 C C . TRP A 1 129 ? 10.497 10.787 -5.178 1.00 87.88 129 TRP A C 1
ATOM 1008 O O . TRP A 1 129 ? 11.107 11.805 -4.863 1.00 87.88 129 TRP A O 1
ATOM 1018 N N . CYS A 1 130 ? 9.836 10.703 -6.333 1.00 83.00 130 CYS A N 1
ATOM 1019 C CA . CYS A 1 130 ? 9.885 11.766 -7.329 1.00 83.00 130 CYS A CA 1
ATOM 1020 C C . CYS A 1 130 ? 9.216 13.073 -6.864 1.00 83.00 130 CYS A C 1
ATOM 1022 O O . CYS A 1 130 ? 9.737 14.141 -7.186 1.00 83.00 130 CYS A O 1
ATOM 1024 N N . ASN A 1 131 ? 8.097 13.008 -6.128 1.00 80.06 131 ASN A N 1
ATOM 1025 C CA . ASN A 1 131 ? 7.180 14.150 -5.957 1.00 80.06 131 ASN A CA 1
ATOM 1026 C C . ASN A 1 131 ? 6.949 14.625 -4.512 1.00 80.06 131 ASN A C 1
ATOM 1028 O O . ASN A 1 131 ? 6.441 15.731 -4.329 1.00 80.06 131 ASN A O 1
ATOM 1032 N N . LEU A 1 132 ? 7.229 13.793 -3.505 1.00 84.12 132 LEU A N 1
ATOM 1033 C CA . LEU A 1 132 ? 6.947 14.081 -2.090 1.00 84.12 132 LEU A CA 1
ATOM 1034 C C . LEU A 1 132 ? 8.226 14.275 -1.265 1.00 84.12 132 LEU A C 1
ATOM 1036 O O . LEU A 1 132 ? 8.194 14.997 -0.273 1.00 84.12 132 LEU A O 1
ATOM 1040 N N . ILE A 1 133 ? 9.337 13.664 -1.687 1.00 86.06 133 ILE A N 1
ATOM 1041 C CA . ILE A 1 133 ? 10.672 13.885 -1.117 1.00 86.06 133 ILE A CA 1
ATOM 1042 C C . ILE A 1 133 ? 11.292 15.127 -1.768 1.00 86.06 133 ILE A C 1
ATOM 1044 O O . ILE A 1 133 ? 11.275 15.265 -2.995 1.00 86.06 133 ILE A O 1
ATOM 1048 N N . SER A 1 134 ? 11.831 16.040 -0.961 1.00 88.44 134 SER A N 1
ATOM 1049 C CA . SER A 1 134 ? 12.460 17.273 -1.448 1.00 88.44 134 SER A CA 1
ATOM 1050 C C . SER A 1 134 ? 13.832 17.022 -2.080 1.00 88.44 134 SER A C 1
ATOM 1052 O O . SER A 1 134 ? 14.526 16.065 -1.740 1.00 88.44 134 SER A O 1
ATOM 1054 N N . GLU A 1 135 ? 14.278 17.921 -2.962 1.00 88.25 135 GLU A N 1
ATOM 1055 C CA . GLU A 1 135 ? 15.631 17.851 -3.541 1.00 88.25 135 GLU A CA 1
ATOM 1056 C C . GLU A 1 135 ? 16.727 17.906 -2.462 1.00 88.25 135 GLU A C 1
ATOM 1058 O O . GLU A 1 135 ? 17.774 17.287 -2.608 1.00 88.25 135 GLU A O 1
ATOM 1063 N N . GLN A 1 136 ? 16.474 18.588 -1.339 1.00 94.56 136 GLN A N 1
ATOM 1064 C CA . GLN A 1 136 ? 17.385 18.626 -0.194 1.00 94.56 136 GLN A CA 1
ATOM 1065 C C . GLN A 1 136 ? 17.525 17.253 0.481 1.00 94.56 136 GLN A C 1
ATOM 1067 O O . GLN A 1 136 ? 18.627 16.878 0.875 1.00 94.56 136 GLN A O 1
ATOM 1072 N N . GLU A 1 137 ? 16.433 16.494 0.600 1.00 94.69 137 GLU A N 1
ATOM 1073 C CA . GLU A 1 137 ? 16.452 15.127 1.136 1.00 94.69 137 GLU A CA 1
ATOM 1074 C C . GLU A 1 137 ? 17.080 14.140 0.142 1.00 94.69 137 GLU A C 1
ATOM 1076 O O . GLU A 1 137 ? 17.867 13.290 0.557 1.00 94.69 137 GLU A O 1
ATOM 1081 N N . LYS A 1 138 ? 16.814 14.290 -1.166 1.00 90.94 138 LYS A N 1
ATOM 1082 C CA . LYS A 1 138 ? 17.457 13.495 -2.229 1.00 90.94 138 LYS A CA 1
ATOM 1083 C C . LYS A 1 138 ? 18.973 13.684 -2.216 1.00 90.94 138 LYS A C 1
ATOM 1085 O O . LYS A 1 138 ? 19.693 12.711 -2.024 1.00 90.94 138 LYS A O 1
ATOM 1090 N N . SER A 1 139 ? 19.455 14.927 -2.291 1.00 91.94 139 SER A N 1
ATOM 1091 C CA . SER A 1 139 ? 20.893 15.224 -2.249 1.00 91.94 139 SER A CA 1
ATOM 1092 C C . SER A 1 139 ? 21.555 14.889 -0.910 1.00 91.94 139 SER A C 1
ATOM 1094 O O . SER A 1 139 ? 22.757 14.635 -0.876 1.00 91.94 139 SER A O 1
ATOM 1096 N N . PHE A 1 140 ? 20.804 14.851 0.198 1.00 96.38 140 PHE A N 1
ATOM 1097 C CA . PHE A 1 140 ? 21.314 14.285 1.447 1.00 96.38 140 PHE A CA 1
ATOM 1098 C C . PHE A 1 140 ? 21.530 12.771 1.318 1.00 96.38 140 PHE A C 1
ATOM 1100 O O . PHE A 1 140 ? 22.621 12.298 1.625 1.00 96.38 140 PHE A O 1
ATOM 1107 N N . ILE A 1 141 ? 20.545 12.021 0.817 1.00 94.12 141 ILE A N 1
ATOM 1108 C CA . ILE A 1 141 ? 20.636 10.562 0.634 1.00 94.12 141 ILE A CA 1
ATOM 1109 C C . ILE A 1 141 ? 21.7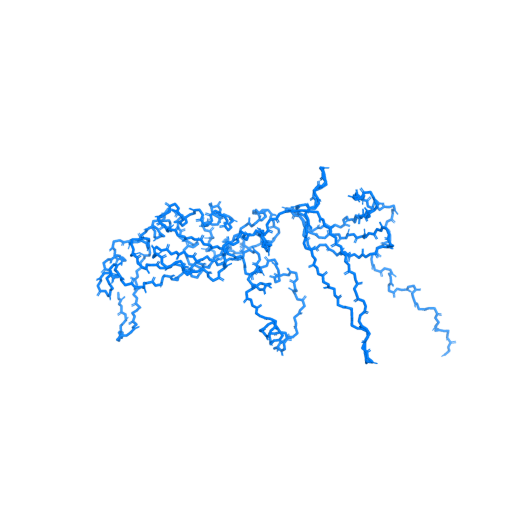50 10.192 -0.362 1.00 94.12 141 ILE A C 1
ATOM 1111 O O . ILE A 1 141 ? 22.577 9.339 -0.052 1.00 94.12 141 ILE A O 1
ATOM 1115 N N . GLU A 1 142 ? 21.860 10.908 -1.484 1.00 92.38 142 GLU A N 1
ATOM 1116 C CA . GLU A 1 142 ? 22.954 10.790 -2.469 1.00 92.38 142 GLU A CA 1
ATOM 1117 C C . GLU A 1 142 ? 24.351 11.091 -1.883 1.00 92.38 142 GLU A C 1
ATOM 1119 O O . GLU A 1 142 ? 25.364 10.732 -2.481 1.00 92.38 142 GLU A O 1
ATOM 1124 N N . SER A 1 143 ? 24.429 11.750 -0.718 1.00 95.12 143 SER A N 1
ATOM 1125 C CA . SER A 1 143 ? 25.687 12.019 -0.005 1.00 95.12 143 SER A CA 1
ATOM 1126 C C . SER A 1 143 ? 26.057 10.965 1.048 1.00 95.12 143 SER A C 1
ATOM 1128 O O . SER A 1 143 ? 27.170 11.012 1.575 1.00 95.12 143 SER A O 1
ATOM 1130 N N . VAL A 1 144 ? 25.156 10.022 1.364 1.00 96.56 144 VAL A N 1
ATOM 1131 C CA . VAL A 1 144 ? 25.403 8.954 2.353 1.00 96.56 144 VAL A CA 1
ATOM 1132 C C . VAL A 1 144 ? 26.254 7.838 1.750 1.00 96.56 144 VAL A C 1
ATOM 1134 O O . VAL A 1 144 ? 27.253 7.439 2.348 1.00 96.56 144 VAL A O 1
ATOM 1137 N N . GLU A 1 145 ? 25.880 7.349 0.568 1.00 93.50 145 GLU A N 1
ATOM 1138 C CA . GLU A 1 145 ? 26.616 6.320 -0.167 1.00 93.50 145 GLU A CA 1
ATOM 1139 C C . GLU A 1 145 ? 26.428 6.465 -1.683 1.00 93.50 145 GLU A C 1
ATOM 1141 O O . GLU A 1 145 ? 25.455 7.052 -2.154 1.00 93.50 145 GLU A O 1
ATOM 1146 N N . ALA A 1 146 ? 27.378 5.936 -2.459 1.00 92.00 146 ALA A N 1
ATOM 1147 C CA . ALA A 1 146 ? 27.252 5.877 -3.911 1.00 92.00 146 ALA A CA 1
ATOM 1148 C C . ALA A 1 146 ? 26.333 4.710 -4.300 1.00 92.00 146 ALA A C 1
ATOM 1150 O O . ALA A 1 146 ? 26.578 3.576 -3.893 1.00 92.00 146 ALA A O 1
ATOM 1151 N N . PHE A 1 147 ? 25.314 4.993 -5.108 1.00 91.31 147 PHE A N 1
ATOM 1152 C CA . PHE A 1 147 ? 24.287 4.038 -5.515 1.00 91.31 147 PHE A CA 1
ATOM 1153 C C . PHE A 1 147 ? 24.202 3.965 -7.044 1.00 91.31 147 PHE A C 1
ATOM 1155 O O . PHE A 1 147 ? 24.134 5.002 -7.701 1.00 91.31 147 PHE A O 1
ATOM 1162 N N . ASP A 1 148 ? 24.215 2.756 -7.611 1.00 89.00 148 ASP A N 1
ATOM 1163 C CA . ASP A 1 148 ? 24.148 2.511 -9.059 1.00 89.00 148 ASP A CA 1
ATOM 1164 C C . ASP A 1 148 ? 22.980 1.602 -9.495 1.00 89.00 148 ASP A C 1
ATOM 1166 O O . ASP A 1 148 ? 22.625 1.599 -10.674 1.00 89.00 148 ASP A O 1
ATOM 1170 N N . GLU A 1 149 ? 22.296 0.917 -8.569 1.00 91.44 149 GLU A N 1
ATOM 1171 C CA . GLU A 1 149 ? 21.139 0.036 -8.836 1.00 91.44 149 GLU A CA 1
ATOM 1172 C C . GLU A 1 149 ? 19.815 0.806 -9.095 1.00 91.44 149 GLU A C 1
ATOM 1174 O O . GLU A 1 149 ? 18.730 0.420 -8.646 1.00 91.44 149 GLU A O 1
ATOM 1179 N N . HIS A 1 150 ? 19.874 1.925 -9.828 1.00 84.81 150 HIS A N 1
ATOM 1180 C CA . HIS A 1 150 ? 18.729 2.815 -10.054 1.00 84.81 150 HIS A CA 1
ATOM 1181 C C . HIS A 1 150 ? 17.531 2.119 -10.712 1.00 84.81 150 HIS A C 1
ATOM 1183 O O . HIS A 1 150 ? 16.403 2.327 -10.261 1.00 84.81 150 HIS A O 1
ATOM 1189 N N . GLU A 1 151 ? 17.724 1.282 -11.738 1.00 85.19 151 GLU A N 1
ATOM 1190 C CA . GLU A 1 151 ? 16.617 0.543 -12.359 1.00 85.19 151 GLU A CA 1
ATOM 1191 C C . GLU A 1 151 ? 15.883 -0.372 -11.367 1.00 85.19 151 GLU A C 1
ATOM 1193 O O . GLU A 1 151 ? 14.649 -0.422 -11.389 1.00 85.19 151 GLU A O 1
ATOM 1198 N N . ASP A 1 152 ? 16.610 -1.051 -10.476 1.00 86.88 152 ASP A N 1
ATOM 1199 C CA . ASP A 1 152 ? 16.017 -1.950 -9.485 1.00 86.88 152 ASP A CA 1
ATOM 1200 C C . ASP A 1 152 ? 15.347 -1.174 -8.337 1.00 86.88 152 ASP A C 1
ATOM 1202 O O . ASP A 1 152 ? 14.282 -1.590 -7.872 1.00 86.88 152 ASP A O 1
ATOM 1206 N N . PHE A 1 153 ? 15.844 0.019 -7.977 1.00 89.88 153 PHE A N 1
ATOM 1207 C CA . PHE A 1 153 ? 15.114 0.954 -7.110 1.00 89.88 153 PHE A CA 1
ATOM 1208 C C . PHE A 1 153 ? 13.775 1.394 -7.723 1.00 89.88 153 PHE A C 1
ATOM 1210 O O . PHE A 1 153 ? 12.755 1.371 -7.032 1.00 89.88 153 PHE A O 1
ATOM 1217 N N . VAL A 1 154 ? 13.724 1.746 -9.017 1.00 86.69 154 VAL A N 1
ATOM 1218 C CA . VAL A 1 154 ? 12.449 2.124 -9.663 1.00 86.69 154 VAL A CA 1
ATOM 1219 C C . VAL A 1 154 ? 11.499 0.925 -9.770 1.00 86.69 154 VAL A C 1
ATOM 1221 O O . VAL A 1 154 ? 10.290 1.063 -9.558 1.00 86.69 154 VAL A O 1
ATOM 1224 N N . LEU A 1 155 ? 12.027 -0.269 -10.060 1.00 87.75 155 LEU A N 1
ATOM 1225 C CA . LEU A 1 155 ? 11.243 -1.503 -10.093 1.00 87.75 155 LEU A CA 1
ATOM 1226 C C . LEU A 1 155 ? 10.652 -1.833 -8.716 1.00 87.75 155 LEU A C 1
ATOM 1228 O O . LEU A 1 155 ? 9.443 -2.057 -8.634 1.00 87.75 155 LEU A O 1
ATOM 1232 N N . PHE A 1 156 ? 11.451 -1.796 -7.647 1.00 93.94 156 PHE A N 1
ATOM 1233 C CA . PHE A 1 156 ? 10.979 -1.945 -6.269 1.00 93.94 156 PHE A CA 1
ATOM 1234 C C . PHE A 1 156 ? 9.932 -0.880 -5.926 1.00 93.94 156 PHE A C 1
ATOM 1236 O O . PHE A 1 156 ? 8.811 -1.212 -5.534 1.00 93.94 156 PHE A O 1
ATOM 1243 N N . GLY A 1 157 ? 10.262 0.391 -6.158 1.00 92.69 157 GLY A N 1
ATOM 1244 C CA . GLY A 1 157 ? 9.437 1.530 -5.779 1.00 92.69 157 GLY A CA 1
ATOM 1245 C C . GLY A 1 157 ? 8.062 1.560 -6.447 1.00 92.69 157 GLY A C 1
ATOM 1246 O O . GLY A 1 157 ? 7.122 2.059 -5.843 1.00 92.69 157 GLY A O 1
ATOM 1247 N N . GLN A 1 158 ? 7.901 0.983 -7.643 1.00 90.75 158 GLN A N 1
ATOM 1248 C CA . GLN A 1 158 ? 6.592 0.860 -8.303 1.00 90.75 158 GLN A CA 1
ATOM 1249 C C . GLN A 1 158 ? 5.777 -0.376 -7.880 1.00 90.75 158 GLN A C 1
ATOM 1251 O O . GLN A 1 158 ? 4.573 -0.418 -8.130 1.00 90.75 158 GLN A O 1
ATOM 1256 N N . HIS A 1 159 ? 6.399 -1.396 -7.276 1.00 94.19 159 HIS A N 1
ATOM 1257 C CA . HIS A 1 159 ? 5.701 -2.601 -6.792 1.00 94.19 159 HIS A CA 1
ATOM 1258 C C . HIS A 1 159 ? 5.339 -2.529 -5.305 1.00 94.19 159 HIS A C 1
ATOM 1260 O O . HIS A 1 159 ? 4.670 -3.430 -4.805 1.00 94.19 159 HIS A O 1
ATOM 1266 N N . TYR A 1 160 ? 5.728 -1.457 -4.616 1.00 96.19 160 TYR A N 1
ATOM 1267 C CA . TYR A 1 160 ? 5.318 -1.126 -3.254 1.00 96.19 160 TYR A CA 1
ATOM 1268 C C . TYR A 1 160 ? 4.559 0.201 -3.253 1.00 96.19 160 TYR A C 1
ATOM 1270 O O . TYR A 1 160 ? 4.861 1.103 -4.033 1.00 96.19 160 TYR A O 1
ATOM 1278 N N . PHE A 1 161 ? 3.571 0.334 -2.375 1.00 95.19 161 PHE A N 1
ATOM 1279 C CA . PHE A 1 161 ? 2.774 1.549 -2.246 1.00 95.19 161 PHE A CA 1
ATOM 1280 C C . PHE A 1 161 ? 2.476 1.882 -0.796 1.00 95.19 161 PHE A C 1
ATOM 1282 O O . PHE A 1 161 ? 2.508 1.009 0.070 1.00 95.19 161 PHE A O 1
ATOM 1289 N N . PHE A 1 162 ? 2.093 3.137 -0.570 1.00 94.75 162 PHE A N 1
ATOM 1290 C CA . PHE A 1 162 ? 1.383 3.544 0.631 1.00 94.75 162 PHE A CA 1
ATOM 1291 C C . PHE A 1 162 ? 0.013 4.142 0.284 1.00 94.75 162 PHE A C 1
ATOM 1293 O O . PHE A 1 162 ? -0.188 4.729 -0.784 1.00 94.75 162 PHE A O 1
ATOM 1300 N N . LEU A 1 163 ? -0.954 3.961 1.179 1.00 94.44 163 LEU A N 1
ATOM 1301 C CA . LEU A 1 163 ? -2.319 4.473 1.072 1.00 94.44 163 LEU A CA 1
ATOM 1302 C C . LEU A 1 163 ? -2.705 5.174 2.368 1.00 94.44 163 LEU A C 1
ATOM 1304 O O . LEU A 1 163 ? -2.493 4.635 3.452 1.00 94.44 163 LEU A O 1
ATOM 1308 N N . CYS A 1 164 ? -3.318 6.349 2.241 1.00 94.56 164 CYS A N 1
ATOM 1309 C CA . CYS A 1 164 ? -3.911 7.107 3.335 1.00 94.56 164 CYS A CA 1
ATOM 1310 C C . CYS A 1 164 ? -5.435 7.142 3.162 1.00 94.56 164 CYS A C 1
ATOM 1312 O O . CYS A 1 164 ? -5.934 7.613 2.139 1.00 94.56 164 CYS A O 1
ATOM 1314 N N . ALA A 1 165 ? -6.185 6.682 4.163 1.00 94.81 165 ALA A N 1
ATOM 1315 C CA . ALA A 1 165 ? -7.646 6.765 4.202 1.00 94.81 165 ALA A CA 1
ATOM 1316 C C . ALA A 1 165 ? -8.136 7.520 5.445 1.00 94.81 165 ALA A C 1
ATOM 1318 O O . ALA A 1 165 ? -7.494 7.469 6.491 1.00 94.81 165 ALA A O 1
ATOM 1319 N N . ASN A 1 166 ? -9.279 8.206 5.340 1.00 93.94 166 ASN A N 1
ATOM 1320 C CA . ASN A 1 166 ? -9.897 8.952 6.443 1.00 93.94 166 ASN A CA 1
ATOM 1321 C C . ASN A 1 166 ? -11.413 8.681 6.526 1.00 93.94 166 ASN A C 1
ATOM 1323 O O . ASN A 1 166 ? -12.112 8.671 5.505 1.00 93.94 166 ASN A O 1
ATOM 1327 N N . THR A 1 167 ? -11.939 8.527 7.743 1.00 92.88 167 THR A N 1
ATOM 1328 C CA . THR A 1 167 ? -13.384 8.598 8.040 1.00 92.88 167 THR A CA 1
ATOM 1329 C C . THR A 1 167 ? -13.808 9.985 8.529 1.00 92.88 167 THR A C 1
ATOM 1331 O O . THR A 1 167 ? -14.973 10.351 8.362 1.00 92.88 167 THR A O 1
ATOM 1334 N N . GLY A 1 168 ? -12.889 10.781 9.083 1.00 81.94 168 GLY A N 1
ATOM 1335 C CA . GLY A 1 168 ? -13.152 12.146 9.548 1.00 81.94 168 GLY A CA 1
ATOM 1336 C C . GLY A 1 168 ? -13.544 13.123 8.428 1.00 81.94 168 GLY A C 1
ATOM 1337 O O . GLY A 1 168 ? -13.286 12.897 7.245 1.00 81.94 168 GLY A O 1
ATOM 1338 N N . ALA A 1 169 ? -14.172 14.246 8.795 1.00 66.12 169 ALA A N 1
ATOM 1339 C CA . ALA A 1 169 ? -14.530 15.303 7.836 1.00 66.12 169 ALA A CA 1
ATOM 1340 C C . ALA A 1 169 ? -13.306 16.101 7.341 1.00 66.12 169 ALA A C 1
ATOM 1342 O O . ALA A 1 169 ? -13.280 16.571 6.203 1.00 66.12 169 ALA A O 1
ATOM 1343 N N . LYS A 1 170 ? -12.267 16.226 8.179 1.00 62.19 170 LYS A N 1
ATOM 1344 C CA . LYS A 1 170 ? -10.966 16.786 7.795 1.00 62.19 170 LYS A CA 1
ATOM 1345 C C . LYS A 1 170 ? -10.201 15.746 6.973 1.00 62.19 170 LYS A C 1
ATOM 1347 O O . LYS A 1 170 ? -9.555 14.867 7.532 1.00 62.19 170 LYS A O 1
ATOM 1352 N N . CYS A 1 171 ? -10.258 15.845 5.647 1.00 57.62 171 CYS A N 1
ATOM 1353 C CA . CYS A 1 171 ? -9.440 15.002 4.775 1.00 57.62 171 CYS A CA 1
ATOM 1354 C C . CYS A 1 171 ? -7.965 15.422 4.856 1.00 57.62 171 CYS A C 1
ATOM 1356 O O . CYS A 1 171 ? -7.523 16.285 4.099 1.00 57.62 171 CYS A O 1
ATOM 1358 N N . TYR A 1 172 ? -7.197 14.802 5.756 1.00 60.62 172 TYR A N 1
ATOM 1359 C CA . TYR A 1 172 ? -5.741 14.866 5.687 1.00 60.62 172 TYR A CA 1
ATOM 1360 C C . TYR A 1 172 ? -5.274 13.992 4.518 1.00 60.62 172 TYR A C 1
ATOM 1362 O O . TYR A 1 172 ? -5.437 12.771 4.534 1.00 60.62 172 TYR A O 1
ATOM 1370 N N . ASN A 1 173 ? -4.756 14.635 3.473 1.00 66.88 173 ASN A N 1
ATOM 1371 C CA . ASN A 1 173 ? -4.347 13.982 2.234 1.00 66.88 173 ASN A CA 1
ATOM 1372 C C . ASN A 1 173 ? -2.936 14.451 1.825 1.00 66.88 173 ASN A C 1
ATOM 1374 O O . ASN A 1 173 ? -2.818 15.357 0.997 1.00 66.88 173 ASN A O 1
ATOM 1378 N N . PRO A 1 174 ? -1.867 13.865 2.397 1.00 64.50 174 PRO A N 1
ATOM 1379 C CA . PRO A 1 174 ? -0.486 14.259 2.098 1.00 64.50 174 PRO A CA 1
ATOM 1380 C C . PRO A 1 174 ? -0.055 13.887 0.667 1.00 64.50 174 PRO A C 1
ATOM 1382 O O . PRO A 1 174 ? 0.930 14.410 0.165 1.00 64.50 174 PRO A O 1
ATOM 1385 N N . ILE A 1 175 ? -0.815 13.007 0.006 1.00 68.00 175 ILE A N 1
ATOM 1386 C CA . ILE A 1 175 ? -0.582 12.492 -1.351 1.00 68.00 175 ILE A CA 1
ATOM 1387 C C . ILE A 1 175 ? -1.109 13.458 -2.439 1.00 68.00 175 ILE A C 1
ATOM 1389 O O . ILE A 1 175 ? -0.770 13.323 -3.616 1.00 68.00 175 ILE A O 1
ATOM 1393 N N . GLY A 1 176 ? -1.943 14.437 -2.070 1.00 65.69 176 GLY A N 1
ATOM 1394 C CA . GLY A 1 176 ? -2.691 15.256 -3.028 1.00 65.69 176 GLY A CA 1
ATOM 1395 C C . GLY A 1 176 ? -3.889 14.516 -3.641 1.00 65.69 176 GLY A C 1
ATOM 1396 O O . GLY A 1 176 ? -4.114 13.329 -3.404 1.00 65.69 176 GLY A O 1
ATOM 1397 N N . ASN A 1 177 ? -4.727 15.234 -4.393 1.00 60.62 177 ASN A N 1
ATOM 1398 C CA . ASN A 1 177 ? -5.969 14.682 -4.968 1.00 60.62 177 ASN A CA 1
ATOM 1399 C C . ASN A 1 177 ? -5.755 13.961 -6.315 1.00 60.62 177 ASN A C 1
ATOM 1401 O O . ASN A 1 177 ? -6.717 13.513 -6.938 1.00 60.62 177 ASN A O 1
ATOM 1405 N N . ASP A 1 178 ? -4.510 13.892 -6.775 1.00 60.31 178 ASP A N 1
ATOM 1406 C CA . ASP A 1 178 ? -4.102 13.343 -8.061 1.00 60.31 178 ASP A CA 1
ATOM 1407 C C . ASP A 1 178 ? -4.242 11.814 -8.131 1.00 60.31 178 ASP A C 1
ATOM 1409 O O . ASP A 1 178 ? -4.153 11.106 -7.125 1.00 60.31 178 ASP A O 1
ATOM 1413 N N . GLN A 1 179 ? -4.437 11.286 -9.344 1.00 60.59 179 GLN A N 1
ATOM 1414 C CA . GLN A 1 179 ? -4.398 9.843 -9.576 1.00 60.59 179 GLN A CA 1
ATOM 1415 C C . GLN A 1 179 ? -2.971 9.403 -9.895 1.00 60.59 179 GLN A C 1
ATOM 1417 O O . GLN A 1 179 ? -2.422 9.750 -10.939 1.00 60.59 179 GLN A O 1
ATOM 1422 N N . TRP A 1 180 ? -2.397 8.607 -9.002 1.00 61.56 180 TRP A N 1
ATOM 1423 C CA . TRP A 1 180 ? -1.094 7.977 -9.180 1.00 61.56 180 TRP A CA 1
ATOM 1424 C C . TRP A 1 180 ? -1.248 6.681 -9.976 1.00 61.56 180 TRP A C 1
ATOM 1426 O O . TRP A 1 180 ? -2.105 5.848 -9.664 1.00 61.56 180 TRP A O 1
ATOM 1436 N N . LEU A 1 181 ? -0.451 6.528 -11.034 1.00 54.81 181 LEU A N 1
ATOM 1437 C CA . LEU A 1 181 ? -0.511 5.404 -11.962 1.00 54.81 181 LEU A CA 1
ATOM 1438 C C . LEU A 1 181 ? 0.903 4.944 -12.344 1.00 54.81 181 LEU A C 1
ATOM 1440 O O . LEU A 1 181 ? 1.487 5.415 -13.314 1.00 54.81 181 LEU A O 1
ATOM 1444 N N . ASN A 1 182 ? 1.407 3.925 -11.643 1.00 53.00 182 ASN A N 1
ATOM 1445 C CA . ASN A 1 182 ? 2.631 3.192 -11.994 1.00 53.00 182 ASN A CA 1
ATOM 1446 C C . ASN A 1 182 ? 3.909 4.063 -12.019 1.00 53.00 182 ASN A C 1
ATOM 1448 O O . ASN A 1 182 ? 4.721 3.909 -12.936 1.00 53.00 182 ASN A O 1
ATOM 1452 N N . GLY A 1 183 ? 4.071 4.962 -11.047 1.00 51.41 183 GLY A N 1
ATOM 1453 C CA . GLY A 1 183 ? 5.137 5.967 -10.964 1.00 51.41 183 GLY A CA 1
ATOM 1454 C C . GLY A 1 183 ? 4.724 7.366 -11.433 1.00 51.41 183 GLY A C 1
ATOM 1455 O O . GLY A 1 183 ? 5.271 8.351 -10.943 1.00 51.41 183 GLY A O 1
ATOM 1456 N N . ASP A 1 184 ? 3.736 7.475 -12.328 1.00 48.28 184 ASP A N 1
ATOM 1457 C CA . ASP A 1 184 ? 3.323 8.756 -12.909 1.00 48.28 184 ASP A CA 1
ATOM 1458 C C . ASP A 1 184 ? 2.165 9.412 -12.142 1.00 48.28 184 ASP A C 1
ATOM 1460 O O . ASP A 1 184 ? 1.166 8.775 -11.786 1.00 48.28 184 ASP A O 1
ATOM 1464 N N . ARG A 1 185 ? 2.263 10.733 -11.959 1.00 43.84 185 ARG A N 1
ATOM 1465 C CA . ARG A 1 185 ? 1.167 11.598 -11.503 1.00 43.84 185 ARG A CA 1
ATOM 1466 C C . ARG A 1 185 ? 0.272 11.937 -12.699 1.00 43.84 185 ARG A C 1
ATOM 1468 O O . ARG A 1 185 ? 0.654 12.739 -13.546 1.00 43.84 185 ARG A O 1
ATOM 1475 N N . SER A 1 186 ? -0.931 11.369 -12.772 1.00 43.69 186 SER A N 1
ATOM 1476 C CA . SER A 1 186 ? -1.866 11.596 -13.886 1.00 43.69 186 SER A CA 1
ATOM 1477 C C . SER A 1 186 ? -2.613 12.935 -13.759 1.00 43.69 186 SER A C 1
ATOM 1479 O O . SER A 1 186 ? -3.813 12.991 -13.477 1.00 43.69 186 SER A O 1
ATOM 1481 N N . SER A 1 187 ? -1.896 14.045 -13.955 1.00 38.38 187 SER A N 1
ATOM 1482 C CA . SER A 1 187 ? -2.450 15.405 -13.964 1.00 38.38 187 SER A CA 1
ATOM 1483 C C . SER A 1 187 ? -2.910 15.824 -15.370 1.00 38.38 187 SER A C 1
ATOM 1485 O O . SER A 1 187 ? -2.361 16.752 -15.964 1.00 38.38 187 SER A O 1
ATOM 1487 N N . SER A 1 188 ? -3.961 15.163 -15.876 1.00 35.06 188 SER A N 1
ATOM 1488 C CA . SER A 1 188 ? -4.570 15.346 -17.217 1.00 35.06 188 SER A CA 1
ATOM 1489 C C . SER A 1 188 ? -3.668 14.972 -18.417 1.00 35.06 188 SER A C 1
ATOM 1491 O O . SER A 1 188 ? -2.538 14.550 -18.217 1.00 35.06 188 SER A O 1
ATOM 1493 N N . ALA A 1 189 ? -4.195 15.019 -19.651 1.00 33.09 189 ALA A N 1
ATOM 1494 C CA . ALA A 1 189 ? -3.594 14.419 -20.860 1.00 33.09 189 ALA A CA 1
ATOM 1495 C C . ALA A 1 189 ? -3.375 15.431 -22.011 1.00 33.09 189 ALA A C 1
ATOM 1497 O O . ALA A 1 189 ? -4.112 16.414 -22.111 1.00 33.09 189 ALA A O 1
ATOM 1498 N N . GLY A 1 190 ? -2.432 15.153 -22.925 1.00 28.45 190 GLY A N 1
ATOM 1499 C CA . GLY A 1 190 ? -2.081 15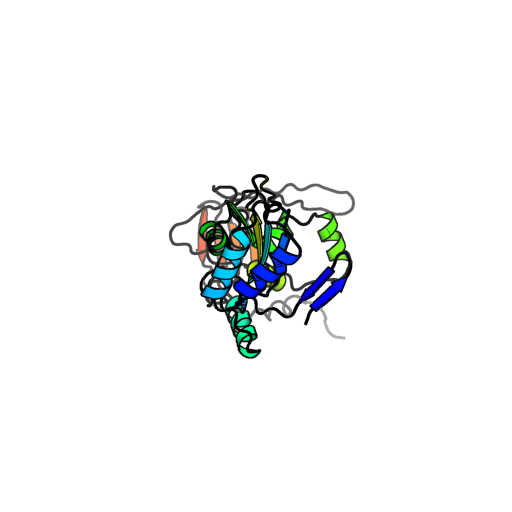.991 -24.091 1.00 28.45 190 GLY A CA 1
ATOM 1500 C C . GLY A 1 190 ? -0.963 15.391 -24.981 1.00 28.45 190 GLY A C 1
ATOM 1501 O O . GLY A 1 190 ? -0.645 14.216 -24.843 1.00 28.45 190 GLY A O 1
ATOM 1502 N N . SER A 1 191 ? -0.332 16.182 -25.874 1.00 33.66 191 SER A N 1
ATOM 1503 C CA . SER A 1 191 ? 0.764 15.761 -26.796 1.00 33.66 191 SER A CA 1
ATOM 1504 C C . SER A 1 191 ? 2.167 16.301 -26.418 1.00 33.66 191 SER A C 1
ATOM 1506 O O . SER A 1 191 ? 2.287 17.399 -25.881 1.00 33.66 191 SER A O 1
ATOM 1508 N N . ILE A 1 192 ? 3.229 15.515 -26.672 1.00 37.59 192 ILE A N 1
ATOM 1509 C CA . ILE A 1 192 ? 4.598 15.668 -26.105 1.00 37.59 192 ILE A CA 1
ATOM 1510 C C . ILE A 1 192 ? 5.5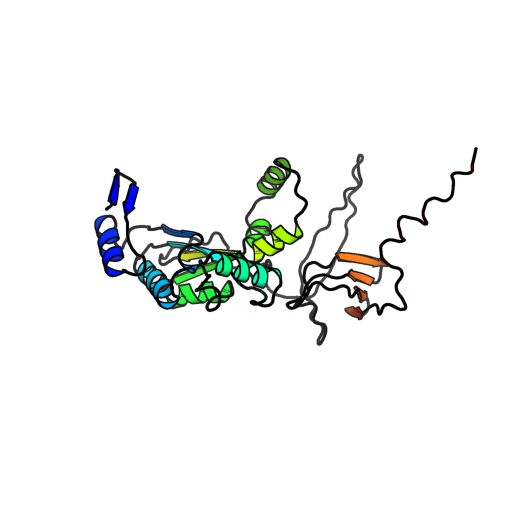09 16.688 -26.815 1.00 37.59 192 ILE A C 1
ATOM 1512 O O . ILE A 1 192 ? 5.404 16.877 -28.026 1.00 37.59 192 ILE A O 1
ATOM 1516 N N . GLY A 1 193 ? 6.471 17.261 -26.076 1.00 31.75 193 GLY A N 1
ATOM 1517 C CA . GLY A 1 193 ? 7.579 18.057 -26.618 1.00 31.75 193 GLY A CA 1
ATOM 1518 C C . GLY A 1 193 ? 8.833 18.080 -25.727 1.00 31.75 193 GLY A C 1
ATOM 1519 O O . GLY A 1 193 ? 8.783 17.737 -24.550 1.00 31.75 193 GLY A O 1
ATOM 1520 N N . CYS A 1 194 ? 9.965 18.493 -26.304 1.00 33.38 194 CYS A N 1
ATOM 1521 C CA . CYS A 1 194 ? 11.254 18.686 -25.629 1.00 33.38 194 CYS A CA 1
ATOM 1522 C C . CYS A 1 194 ? 11.852 20.038 -26.055 1.00 33.38 194 CYS A C 1
ATOM 1524 O O . CYS A 1 194 ? 11.709 20.432 -27.213 1.00 33.38 194 CYS A O 1
ATOM 1526 N N . SER A 1 195 ? 12.520 20.743 -25.139 1.00 33.72 195 SER A N 1
ATOM 1527 C CA . SER A 1 195 ? 13.177 22.030 -25.403 1.00 33.72 195 SER A CA 1
ATOM 1528 C C . SER A 1 195 ? 14.431 22.190 -24.544 1.00 33.72 195 SER A C 1
ATOM 1530 O O . SER A 1 195 ? 14.359 22.048 -23.324 1.00 33.72 195 SER A O 1
ATOM 1532 N N . THR A 1 196 ? 15.561 22.528 -25.167 1.00 32.03 196 THR A N 1
ATOM 1533 C CA . THR A 1 196 ? 16.872 22.613 -24.504 1.00 32.03 196 THR A CA 1
ATOM 1534 C C . THR A 1 196 ? 17.329 24.066 -24.379 1.00 32.03 196 THR A C 1
ATOM 1536 O O . THR A 1 196 ? 17.495 24.738 -25.394 1.00 32.03 196 THR A O 1
ATOM 1539 N N . GLU A 1 197 ? 17.613 24.539 -23.161 1.00 36.12 197 GLU A N 1
ATOM 1540 C CA . GLU A 1 197 ? 18.310 25.815 -22.936 1.00 36.12 197 GLU A CA 1
ATOM 1541 C C . GLU A 1 197 ? 19.756 25.572 -22.482 1.00 36.12 197 GLU A C 1
ATOM 1543 O O . GLU A 1 197 ? 20.008 24.943 -21.455 1.00 36.12 197 GLU A O 1
ATOM 1548 N N . VAL A 1 198 ? 20.725 26.120 -23.219 1.00 35.22 198 VAL A N 1
ATOM 1549 C CA . VAL A 1 198 ? 22.144 26.068 -22.837 1.00 35.22 198 VAL A CA 1
ATOM 1550 C C . VAL A 1 198 ? 22.481 27.284 -21.977 1.00 35.22 198 VAL A C 1
ATOM 1552 O O . VAL A 1 198 ? 22.589 28.399 -22.487 1.00 35.22 198 VAL A O 1
ATOM 1555 N N . LYS A 1 199 ? 22.685 27.075 -20.672 1.00 39.03 199 LYS A N 1
ATOM 1556 C CA . LYS A 1 199 ? 23.130 28.121 -19.738 1.00 39.03 199 LYS A CA 1
ATOM 1557 C C . LYS A 1 199 ? 24.631 27.984 -19.495 1.00 39.03 199 LYS A C 1
ATOM 1559 O O . LYS A 1 199 ? 25.099 27.017 -18.902 1.00 39.03 199 LYS A O 1
ATOM 1564 N N . GLN A 1 200 ? 25.398 28.947 -20.003 1.00 37.72 200 GLN A N 1
ATOM 1565 C CA . GLN A 1 200 ? 26.853 28.959 -19.859 1.00 37.72 200 GLN A CA 1
ATOM 1566 C C . GLN A 1 200 ? 27.249 29.397 -18.442 1.00 37.72 200 GLN A C 1
ATOM 1568 O O . GLN A 1 200 ? 26.813 30.443 -17.966 1.00 37.72 200 GLN A O 1
ATOM 1573 N N . SER A 1 201 ? 28.102 28.606 -17.792 1.00 41.72 201 SER A N 1
ATOM 1574 C CA . SER A 1 201 ? 28.774 28.940 -16.533 1.00 41.72 201 SER A CA 1
ATOM 1575 C C . SER A 1 201 ? 30.293 28.935 -16.767 1.00 41.72 201 SER A C 1
ATOM 1577 O O . SER A 1 201 ? 30.761 28.091 -17.536 1.00 41.72 201 SER A O 1
ATOM 1579 N N . PRO A 1 202 ? 31.085 29.831 -16.140 1.00 47.03 202 PRO A N 1
ATOM 1580 C CA . PRO A 1 202 ? 32.519 29.958 -16.428 1.00 47.03 202 PRO A CA 1
ATOM 1581 C C . PRO A 1 202 ? 33.354 28.693 -16.188 1.00 47.03 202 PRO A C 1
ATOM 1583 O O . PRO A 1 202 ? 34.400 28.539 -16.811 1.00 47.03 202 PRO A O 1
ATOM 1586 N N . ASN A 1 203 ? 32.905 27.800 -15.297 1.00 52.91 203 ASN A N 1
ATOM 1587 C CA . ASN A 1 203 ? 33.709 26.669 -14.819 1.00 52.91 203 ASN A CA 1
ATOM 1588 C C . ASN A 1 203 ? 33.270 25.299 -15.373 1.00 52.91 203 ASN A C 1
ATOM 1590 O O . ASN A 1 203 ? 34.042 24.349 -15.287 1.00 52.91 203 ASN A O 1
ATOM 1594 N N . ALA A 1 204 ? 32.056 25.181 -15.928 1.00 39.34 204 ALA A N 1
ATOM 1595 C CA . ALA A 1 204 ? 31.567 23.986 -16.627 1.00 39.34 204 ALA A CA 1
ATOM 1596 C C . ALA A 1 204 ? 30.285 24.302 -17.429 1.00 39.34 204 ALA A C 1
ATOM 1598 O O . ALA A 1 204 ? 29.451 25.076 -16.951 1.00 39.34 204 ALA A O 1
ATOM 1599 N N . PRO A 1 205 ? 30.057 23.688 -18.606 1.00 35.78 205 PRO A N 1
ATOM 1600 C CA . PRO A 1 205 ? 28.766 23.758 -19.284 1.00 35.78 205 PRO A CA 1
ATOM 1601 C C . PRO A 1 205 ? 27.730 22.890 -18.550 1.00 35.78 205 PRO A C 1
ATOM 1603 O O . PRO A 1 205 ? 27.805 21.664 -18.583 1.00 35.78 205 PRO A O 1
ATOM 1606 N N . VAL A 1 206 ? 26.740 23.520 -17.911 1.00 36.28 206 VAL A N 1
ATOM 1607 C CA . VAL A 1 206 ? 25.622 22.819 -17.257 1.00 36.28 206 VAL A CA 1
ATOM 1608 C C . VAL A 1 206 ? 24.414 22.827 -18.192 1.00 36.28 206 VAL A C 1
ATOM 1610 O O . VAL A 1 206 ? 23.832 23.877 -18.466 1.00 36.28 206 VAL A O 1
ATOM 1613 N N . ILE A 1 207 ? 24.027 21.652 -18.692 1.00 35.22 207 ILE A N 1
ATOM 1614 C CA . ILE A 1 207 ? 22.829 21.495 -19.526 1.00 35.22 207 ILE A CA 1
ATOM 1615 C C . ILE A 1 207 ? 21.624 21.286 -18.604 1.00 35.22 207 ILE A C 1
ATOM 1617 O O . ILE A 1 207 ? 21.401 20.189 -18.098 1.00 35.22 207 ILE A O 1
ATOM 1621 N N . GLY A 1 208 ? 20.843 22.345 -18.386 1.00 34.00 208 GLY A N 1
ATOM 1622 C CA . GLY A 1 208 ? 19.557 22.245 -17.700 1.00 34.00 208 GLY A CA 1
ATOM 1623 C C . GLY A 1 208 ? 18.489 21.691 -18.641 1.00 34.00 208 GLY A C 1
ATOM 1624 O O . GLY A 1 208 ? 18.117 22.359 -19.606 1.00 34.00 208 GLY A O 1
ATOM 1625 N N . VAL A 1 209 ? 17.986 20.487 -18.364 1.00 29.41 209 VAL A N 1
ATOM 1626 C CA . VAL A 1 209 ? 16.887 19.870 -19.123 1.00 29.41 209 VAL A CA 1
ATOM 1627 C C . VAL A 1 209 ? 15.587 20.013 -18.337 1.00 29.41 209 VAL A C 1
ATOM 1629 O O . VAL A 1 209 ? 15.393 19.347 -17.323 1.00 29.41 209 VAL A O 1
ATOM 1632 N N . THR A 1 210 ? 14.678 20.860 -18.820 1.00 33.41 210 THR A N 1
ATOM 1633 C CA . THR A 1 210 ? 13.311 20.950 -18.288 1.00 33.41 210 THR A CA 1
ATOM 1634 C C . THR A 1 210 ? 12.417 19.972 -19.044 1.00 33.41 210 THR A C 1
ATOM 1636 O O . THR A 1 210 ? 12.230 20.107 -20.254 1.00 33.41 210 THR A O 1
ATOM 1639 N N . LEU A 1 211 ? 11.857 18.988 -18.339 1.00 29.97 211 LEU A N 1
ATOM 1640 C CA . LEU A 1 211 ? 10.909 18.025 -18.900 1.00 29.97 211 LEU A CA 1
ATOM 1641 C C . LEU A 1 211 ? 9.475 18.558 -18.781 1.00 29.97 211 LEU A C 1
ATOM 1643 O O . LEU A 1 211 ? 9.040 18.922 -17.690 1.00 29.97 211 LEU A O 1
ATOM 1647 N N . THR A 1 212 ? 8.728 18.550 -19.887 1.00 36.78 212 THR A N 1
ATOM 1648 C CA . THR A 1 212 ? 7.323 18.992 -19.938 1.00 36.78 212 THR A CA 1
ATOM 1649 C C . THR A 1 212 ? 6.460 17.854 -20.493 1.00 36.78 212 THR A C 1
ATOM 1651 O O . THR A 1 212 ? 6.674 17.399 -21.615 1.00 36.78 212 THR A O 1
ATOM 1654 N N . TYR A 1 213 ? 5.524 17.351 -19.683 1.00 37.19 213 TYR A N 1
ATOM 1655 C CA . TYR A 1 213 ? 4.797 16.089 -19.912 1.00 37.19 213 TYR A CA 1
ATOM 1656 C C . TYR A 1 213 ? 3.887 16.062 -21.158 1.00 37.19 213 TYR A C 1
ATOM 1658 O O . TYR A 1 213 ? 3.316 17.094 -21.509 1.00 37.19 213 TYR A O 1
ATOM 1666 N N . ASN A 1 214 ? 3.756 14.851 -21.751 1.00 37.19 214 ASN A N 1
ATOM 1667 C CA . ASN A 1 214 ? 2.627 14.210 -22.488 1.00 37.19 214 ASN A CA 1
ATOM 1668 C C . ASN A 1 214 ? 3.160 12.902 -23.170 1.00 37.19 214 ASN A C 1
ATOM 1670 O O . ASN A 1 214 ? 4.372 12.731 -23.194 1.00 37.19 214 ASN A O 1
ATOM 1674 N N . ASP A 1 215 ? 2.490 11.864 -23.713 1.00 37.72 215 ASP A N 1
ATOM 1675 C CA . ASP A 1 215 ? 1.098 11.422 -24.020 1.00 37.72 215 ASP A CA 1
ATOM 1676 C C . ASP A 1 215 ? 0.541 11.459 -25.480 1.00 37.72 215 ASP A C 1
ATOM 1678 O O . ASP A 1 215 ? -0.647 11.256 -25.733 1.00 37.72 215 ASP A O 1
ATOM 1682 N N . ASN A 1 216 ? 1.406 11.561 -26.499 1.00 38.97 216 ASN A N 1
ATOM 1683 C CA . ASN A 1 216 ? 1.010 11.434 -27.919 1.00 38.97 216 ASN A CA 1
ATOM 1684 C C . ASN A 1 216 ? 0.708 9.958 -28.321 1.00 38.97 216 ASN A C 1
ATOM 1686 O O . ASN A 1 216 ? 1.629 9.163 -28.519 1.00 38.97 216 ASN A O 1
ATOM 1690 N N . LYS A 1 217 ? -0.569 9.559 -28.453 1.00 41.41 217 LYS A N 1
ATOM 1691 C CA . LYS A 1 217 ? -0.977 8.150 -28.685 1.00 41.41 217 LYS A CA 1
ATOM 1692 C C . LYS A 1 217 ? -1.079 7.755 -30.172 1.00 41.41 217 LYS A C 1
ATOM 1694 O O . LYS A 1 217 ? -2.091 8.029 -30.815 1.00 41.41 217 LYS A O 1
ATOM 1699 N N . GLN A 1 218 ? -0.099 7.013 -30.702 1.00 41.06 218 GLN A N 1
ATOM 1700 C CA . GLN A 1 218 ? -0.215 6.362 -32.022 1.00 41.06 218 GLN A CA 1
ATOM 1701 C C . GLN A 1 218 ? -0.986 5.021 -31.956 1.00 41.06 218 GLN A C 1
ATOM 1703 O O . GLN A 1 218 ? -0.596 4.134 -31.189 1.00 41.06 218 GLN A O 1
ATOM 1708 N N . PRO A 1 219 ? -2.032 4.804 -32.782 1.00 36.53 219 PRO A N 1
ATOM 1709 C CA . PRO A 1 219 ? -2.698 3.506 -32.892 1.00 36.53 219 PRO A CA 1
ATOM 1710 C C . PRO A 1 219 ? -1.736 2.403 -33.354 1.00 36.53 219 PRO A C 1
ATOM 1712 O O . PRO A 1 219 ? -1.035 2.552 -34.350 1.00 36.53 219 PRO A O 1
ATOM 1715 N N . GLY A 1 220 ? -1.713 1.278 -32.638 1.00 47.06 220 GLY A N 1
ATOM 1716 C CA . GLY A 1 220 ? -0.876 0.116 -32.965 1.00 47.06 220 GLY A CA 1
ATOM 1717 C C . GLY A 1 220 ? 0.563 0.158 -32.433 1.00 47.06 220 GLY A C 1
ATOM 1718 O O . GLY A 1 220 ? 1.190 -0.898 -32.367 1.00 47.06 220 GLY A O 1
ATOM 1719 N N . PHE A 1 221 ? 1.081 1.308 -31.982 1.00 49.19 221 PHE A N 1
ATOM 1720 C CA . PHE A 1 221 ? 2.429 1.379 -31.406 1.00 49.19 221 PHE A CA 1
ATOM 1721 C C . PHE A 1 221 ? 2.407 1.172 -29.882 1.00 49.19 221 PHE A C 1
ATOM 1723 O O . PHE A 1 221 ? 2.057 2.061 -29.106 1.00 49.19 221 PHE A O 1
ATOM 1730 N N . ALA A 1 222 ? 2.785 -0.028 -29.436 1.00 49.31 222 ALA A N 1
ATOM 1731 C CA . ALA A 1 222 ? 2.616 -0.505 -28.058 1.00 49.31 222 ALA A CA 1
ATOM 1732 C C . ALA A 1 222 ? 3.617 0.066 -27.020 1.00 49.31 222 ALA A C 1
ATOM 1734 O O . ALA A 1 222 ? 3.958 -0.620 -26.053 1.00 49.31 222 ALA A O 1
ATOM 1735 N N . MET A 1 223 ? 4.086 1.313 -27.169 1.00 48.56 223 MET A N 1
ATOM 1736 C CA . MET A 1 223 ? 5.029 1.905 -26.203 1.00 48.56 223 MET A CA 1
ATOM 1737 C C . MET A 1 223 ? 4.410 2.124 -24.814 1.00 48.56 223 MET A C 1
ATOM 1739 O O . MET A 1 223 ? 5.129 2.103 -23.823 1.00 48.56 223 MET A O 1
ATOM 1743 N N . SER A 1 224 ? 3.077 2.198 -24.710 1.00 49.66 224 SER A N 1
ATOM 1744 C CA . SER A 1 224 ? 2.321 2.256 -23.443 1.00 49.66 224 SER A CA 1
ATOM 1745 C C . SER A 1 224 ? 2.495 1.036 -22.517 1.00 49.66 224 SER A C 1
ATOM 1747 O O . SER A 1 224 ? 1.818 0.932 -21.495 1.00 49.66 224 SER A O 1
ATOM 1749 N N . ARG A 1 225 ? 3.383 0.098 -22.869 1.00 55.75 225 ARG A N 1
ATOM 1750 C CA . ARG A 1 225 ? 3.794 -1.055 -22.058 1.00 55.75 225 ARG A CA 1
ATOM 1751 C C . ARG A 1 225 ? 5.312 -1.231 -21.933 1.00 55.75 225 ARG A C 1
ATOM 1753 O O . ARG A 1 225 ? 5.725 -2.177 -21.276 1.00 55.75 225 ARG A O 1
ATOM 1760 N N . ARG A 1 226 ? 6.138 -0.372 -22.547 1.00 67.62 226 ARG A N 1
ATOM 1761 C CA . ARG A 1 226 ? 7.607 -0.497 -22.543 1.00 67.62 226 ARG A CA 1
ATOM 1762 C C . ARG A 1 226 ? 8.232 0.553 -21.618 1.00 67.62 226 ARG A C 1
ATOM 1764 O O . ARG A 1 226 ? 8.126 1.743 -21.888 1.00 67.62 226 ARG A O 1
ATOM 1771 N N . LYS A 1 227 ? 8.896 0.108 -20.548 1.00 67.00 227 LYS A N 1
ATOM 1772 C CA . LYS A 1 227 ? 9.604 0.956 -19.568 1.00 67.00 227 LYS A CA 1
ATOM 1773 C C . LYS A 1 227 ? 11.126 0.766 -19.652 1.00 67.00 227 LYS A C 1
ATOM 1775 O O . LYS A 1 227 ? 11.583 -0.227 -20.207 1.00 67.00 227 LYS A O 1
ATOM 1780 N N . TYR A 1 228 ? 11.903 1.683 -19.069 1.00 66.38 228 TYR A N 1
ATOM 1781 C CA . TYR A 1 228 ? 13.353 1.533 -18.808 1.00 66.38 228 TYR A CA 1
ATOM 1782 C C . TYR A 1 228 ? 14.251 1.255 -20.031 1.00 66.38 228 TYR A C 1
ATOM 1784 O O . TYR A 1 228 ? 15.290 0.607 -19.914 1.00 66.38 228 TYR A O 1
ATOM 1792 N N . GLY A 1 229 ? 13.855 1.698 -21.226 1.00 73.25 229 GLY A N 1
ATOM 1793 C CA . GLY A 1 229 ? 14.742 1.724 -22.391 1.00 73.25 229 GLY A CA 1
ATOM 1794 C C . GLY A 1 229 ? 15.565 3.010 -22.445 1.00 73.25 229 GLY A C 1
ATOM 1795 O O . GLY A 1 229 ? 15.097 4.072 -22.037 1.00 73.25 229 GLY A O 1
ATOM 1796 N N . ALA A 1 230 ? 16.785 2.915 -22.971 1.00 72.19 230 ALA A N 1
ATOM 1797 C CA . ALA A 1 230 ? 17.677 4.058 -23.131 1.00 72.19 230 ALA A CA 1
ATOM 1798 C C . ALA A 1 230 ? 17.283 4.875 -24.370 1.00 72.19 230 ALA A C 1
ATOM 1800 O O . ALA A 1 230 ? 17.149 4.317 -25.462 1.00 72.19 230 ALA A O 1
ATOM 1801 N N . ALA A 1 231 ? 17.133 6.190 -24.218 1.00 79.75 231 ALA A N 1
ATOM 1802 C CA . ALA A 1 231 ? 16.815 7.110 -25.308 1.00 79.75 231 ALA A CA 1
ATOM 1803 C C . ALA A 1 231 ? 17.990 8.056 -25.602 1.00 79.75 231 ALA A C 1
ATOM 1805 O O . ALA A 1 231 ? 18.714 8.453 -24.694 1.00 79.75 231 ALA A O 1
ATOM 1806 N N . SER A 1 232 ? 18.163 8.438 -26.867 1.00 71.50 232 SER A N 1
ATOM 1807 C CA . SER A 1 232 ? 19.120 9.468 -27.290 1.00 71.50 232 SER A CA 1
ATOM 1808 C C . SER A 1 232 ? 18.621 10.194 -28.541 1.00 71.50 232 SER A C 1
ATOM 1810 O O . SER A 1 232 ? 17.800 9.657 -29.285 1.00 71.50 232 SER A O 1
ATOM 1812 N N . VAL A 1 233 ? 19.111 11.406 -28.796 1.00 78.00 233 VAL A N 1
ATOM 1813 C CA . VAL A 1 233 ? 18.846 12.131 -30.049 1.00 78.00 233 VAL A CA 1
ATOM 1814 C C . VAL A 1 233 ? 19.768 11.572 -31.134 1.00 78.00 233 VAL A C 1
ATOM 1816 O O . VAL A 1 233 ? 20.982 11.522 -30.952 1.00 78.00 233 VAL A O 1
ATOM 1819 N N . LEU A 1 234 ? 19.200 11.138 -32.261 1.00 73.44 234 LEU A N 1
ATOM 1820 C CA . LEU A 1 234 ? 19.948 10.575 -33.390 1.00 73.44 234 LEU A CA 1
ATOM 1821 C C . LEU A 1 234 ? 20.371 11.669 -34.384 1.00 73.44 234 LEU A C 1
ATOM 1823 O O . LEU A 1 234 ? 21.446 11.592 -34.972 1.00 73.44 234 LEU A O 1
ATOM 1827 N N . ASN A 1 235 ? 19.518 12.674 -34.583 1.00 77.31 235 ASN A N 1
ATOM 1828 C CA . ASN A 1 235 ? 19.765 13.898 -35.351 1.00 77.31 235 ASN A CA 1
ATOM 1829 C C . ASN A 1 235 ? 18.657 14.926 -35.035 1.00 77.31 235 ASN A C 1
ATOM 1831 O O . ASN A 1 235 ? 17.752 14.652 -34.253 1.00 77.31 235 ASN A O 1
ATOM 1835 N N . SER A 1 236 ? 18.690 16.104 -35.662 1.00 77.25 236 SER A N 1
ATOM 1836 C CA . SER A 1 236 ? 17.701 17.176 -35.451 1.00 77.25 236 SER A CA 1
ATOM 1837 C C . SER A 1 236 ? 16.246 16.803 -35.774 1.00 77.25 236 SER A C 1
ATOM 1839 O O . SER A 1 236 ? 15.340 17.512 -35.344 1.00 77.25 236 SER A O 1
ATOM 1841 N N . THR A 1 237 ? 16.006 15.718 -36.515 1.00 80.62 237 THR A N 1
ATOM 1842 C CA . THR A 1 237 ? 14.665 15.247 -36.893 1.00 80.62 237 THR A CA 1
ATOM 1843 C C . THR A 1 237 ? 14.280 13.903 -36.276 1.00 80.62 237 THR A C 1
ATOM 1845 O O . THR A 1 237 ? 13.147 13.471 -36.463 1.00 80.62 237 THR A O 1
ATOM 1848 N N . SER A 1 238 ? 15.161 13.228 -35.528 1.00 80.19 238 SER A N 1
ATOM 1849 C CA . SER A 1 238 ? 14.809 11.949 -34.904 1.00 80.19 238 SER A CA 1
ATOM 1850 C C . SER A 1 238 ? 15.592 11.582 -33.645 1.00 80.19 238 SER A C 1
ATOM 1852 O O . SER A 1 238 ? 16.774 11.895 -33.492 1.00 80.19 238 SER A O 1
ATOM 1854 N N . SER A 1 239 ? 14.931 10.815 -32.776 1.00 83.81 239 SER A N 1
ATOM 1855 C CA . SER A 1 239 ? 15.516 10.168 -31.595 1.00 83.81 239 SER A CA 1
ATOM 1856 C C . SER A 1 239 ? 15.507 8.650 -31.735 1.00 83.81 239 SER A C 1
ATOM 1858 O O . SER A 1 239 ? 14.635 8.076 -32.382 1.00 83.81 239 SER A O 1
ATOM 1860 N N . ILE A 1 240 ? 16.455 7.986 -31.083 1.00 82.00 240 ILE A N 1
ATOM 1861 C CA . ILE A 1 240 ? 16.555 6.531 -30.987 1.00 82.00 240 ILE A CA 1
ATOM 1862 C C . ILE A 1 240 ? 16.179 6.067 -29.572 1.00 82.00 240 ILE A C 1
ATOM 1864 O O . ILE A 1 240 ? 16.550 6.704 -28.588 1.00 82.00 240 ILE A O 1
ATOM 1868 N N . TYR A 1 241 ? 15.442 4.961 -29.465 1.00 80.19 241 TYR A N 1
ATOM 1869 C CA . TYR A 1 241 ? 15.029 4.330 -28.208 1.00 80.19 241 TYR A CA 1
ATOM 1870 C C . TYR A 1 241 ? 15.413 2.848 -28.235 1.00 80.19 241 TYR A C 1
ATOM 1872 O O . TYR A 1 241 ? 14.964 2.107 -29.111 1.00 80.19 241 TYR A O 1
ATOM 1880 N N . ASN A 1 242 ? 16.235 2.395 -27.290 1.00 81.88 242 ASN A N 1
ATOM 1881 C CA . ASN A 1 242 ? 16.794 1.047 -27.265 1.00 81.88 242 ASN A CA 1
ATOM 1882 C C . ASN A 1 242 ? 16.335 0.250 -26.036 1.00 81.88 242 ASN A C 1
ATOM 1884 O O . ASN A 1 242 ? 16.490 0.687 -24.896 1.00 81.88 242 ASN A O 1
ATOM 1888 N N . GLY A 1 243 ? 15.819 -0.957 -26.276 1.00 80.31 243 GLY A N 1
ATOM 1889 C CA . GLY A 1 243 ? 15.587 -1.953 -25.238 1.00 80.31 243 GLY A CA 1
ATOM 1890 C C . GLY A 1 243 ? 14.434 -1.612 -24.298 1.00 80.31 243 GLY A C 1
ATOM 1891 O O . GLY A 1 243 ? 13.332 -1.314 -24.761 1.00 80.31 243 GLY A O 1
ATOM 1892 N N . GLY A 1 244 ? 14.668 -1.713 -22.992 1.00 77.19 244 GLY A N 1
ATOM 1893 C CA . GLY A 1 244 ? 13.634 -1.618 -21.960 1.00 77.19 244 GLY A CA 1
ATOM 1894 C C . GLY A 1 244 ? 12.980 -2.958 -21.620 1.00 77.19 244 GLY A C 1
ATOM 1895 O O . GLY A 1 244 ? 13.506 -4.019 -21.952 1.00 77.19 244 GLY A O 1
ATOM 1896 N N . ILE A 1 245 ? 11.846 -2.912 -20.926 1.00 67.88 245 ILE A N 1
ATOM 1897 C CA . ILE A 1 245 ? 11.097 -4.058 -20.389 1.00 67.88 245 ILE A CA 1
ATOM 1898 C C . ILE A 1 245 ? 9.610 -3.894 -20.735 1.00 67.88 245 ILE A C 1
ATOM 1900 O O . ILE A 1 245 ? 9.090 -2.783 -20.634 1.00 67.88 245 ILE A O 1
ATOM 1904 N N . ASP A 1 246 ? 8.927 -4.981 -21.112 1.00 69.81 246 ASP A N 1
ATOM 1905 C CA . ASP A 1 246 ? 7.457 -5.053 -21.175 1.00 69.81 246 ASP A CA 1
ATOM 1906 C C . ASP A 1 246 ? 6.865 -6.060 -20.167 1.00 69.81 246 ASP A C 1
ATOM 1908 O O . ASP A 1 246 ? 7.571 -6.646 -19.345 1.00 69.81 246 ASP A O 1
ATOM 1912 N N . ASN A 1 247 ? 5.547 -6.294 -20.224 1.00 59.59 247 ASN A N 1
ATOM 1913 C CA . ASN A 1 247 ? 4.839 -7.266 -19.375 1.00 59.59 247 ASN A CA 1
ATOM 1914 C C . ASN A 1 247 ? 5.315 -8.737 -19.524 1.00 59.59 247 ASN A C 1
ATOM 1916 O O . ASN A 1 247 ? 4.735 -9.612 -18.874 1.00 59.59 247 ASN A O 1
ATOM 1920 N N . LYS A 1 248 ? 6.288 -9.036 -20.400 1.00 63.97 248 LYS A N 1
ATOM 1921 C CA . LYS A 1 248 ? 6.816 -10.383 -20.670 1.00 63.97 248 LYS A CA 1
ATOM 1922 C C . LYS A 1 248 ? 8.326 -10.497 -20.444 1.00 63.97 248 LYS A C 1
ATOM 1924 O O . LYS A 1 248 ? 8.759 -11.511 -19.905 1.00 63.97 248 LYS A O 1
ATOM 1929 N N . ALA A 1 249 ? 9.132 -9.534 -20.902 1.00 68.94 249 ALA A N 1
ATOM 1930 C CA . ALA A 1 249 ? 10.593 -9.671 -20.912 1.00 68.94 249 ALA A CA 1
ATOM 1931 C C . ALA A 1 249 ? 11.358 -8.336 -20.964 1.00 68.94 249 ALA A C 1
ATOM 1933 O O . ALA A 1 249 ? 10.808 -7.291 -21.310 1.00 68.94 249 ALA A O 1
ATOM 1934 N N . ARG A 1 250 ? 12.674 -8.400 -20.700 1.00 70.56 250 ARG A N 1
ATOM 1935 C CA . ARG A 1 250 ? 13.641 -7.381 -21.145 1.00 70.56 250 ARG A CA 1
ATOM 1936 C C . ARG A 1 250 ? 13.849 -7.520 -22.654 1.00 70.56 250 ARG A C 1
ATOM 1938 O O . ARG A 1 250 ? 13.930 -8.628 -23.181 1.00 70.56 250 ARG A O 1
ATOM 1945 N N . LEU A 1 251 ? 13.915 -6.392 -23.346 1.00 76.62 251 LEU A N 1
ATOM 1946 C CA . LEU A 1 251 ? 13.830 -6.287 -24.797 1.00 76.62 251 LEU A CA 1
ATOM 1947 C C . LEU A 1 251 ? 15.151 -5.762 -25.361 1.00 76.62 251 LEU A C 1
ATOM 1949 O O . LEU A 1 251 ? 15.854 -4.988 -24.717 1.00 76.62 251 LEU A O 1
ATOM 1953 N N . SER A 1 252 ? 15.475 -6.176 -26.585 1.00 80.69 252 SER A N 1
ATOM 1954 C CA . SER A 1 252 ? 16.689 -5.772 -27.310 1.00 80.69 252 SER A CA 1
ATOM 1955 C C . SER A 1 252 ? 16.398 -5.047 -28.629 1.00 80.69 252 SER A C 1
ATOM 1957 O O . SER A 1 252 ? 17.332 -4.633 -29.322 1.00 80.69 252 SER A O 1
ATOM 1959 N N . SER A 1 253 ? 15.120 -4.886 -28.999 1.00 78.81 253 SER A N 1
ATOM 1960 C CA . SER A 1 253 ? 14.743 -4.123 -30.190 1.00 78.81 253 SER A CA 1
ATOM 1961 C C . SER A 1 253 ? 14.895 -2.620 -29.975 1.00 78.81 253 SER A C 1
ATOM 1963 O O . SER A 1 253 ? 14.741 -2.102 -28.862 1.00 78.81 253 SER A O 1
ATOM 1965 N N . THR A 1 254 ? 15.205 -1.932 -31.068 1.00 81.69 254 THR A N 1
ATOM 1966 C CA . THR A 1 254 ? 15.539 -0.511 -31.111 1.00 81.69 254 THR A CA 1
ATOM 1967 C C . THR A 1 254 ? 14.574 0.187 -32.063 1.00 81.69 254 THR A C 1
ATOM 1969 O O . THR A 1 254 ? 14.320 -0.321 -33.152 1.00 81.69 254 THR A O 1
ATOM 1972 N N . TYR A 1 255 ? 14.043 1.342 -31.673 1.00 82.62 255 TYR A N 1
ATOM 1973 C CA . TYR A 1 255 ? 13.121 2.139 -32.482 1.00 82.62 255 TYR A CA 1
ATOM 1974 C C . TYR A 1 255 ? 13.717 3.508 -32.777 1.00 82.62 255 TYR A C 1
ATOM 1976 O O . TYR A 1 255 ? 14.440 4.061 -31.951 1.00 82.62 255 TYR A O 1
ATOM 1984 N N . ILE A 1 256 ? 13.376 4.065 -33.933 1.00 81.00 256 ILE A N 1
ATOM 1985 C CA . ILE A 1 256 ? 13.604 5.468 -34.267 1.00 81.00 256 ILE A CA 1
ATOM 1986 C C . ILE A 1 256 ? 12.250 6.178 -34.224 1.00 81.00 256 ILE A C 1
ATOM 1988 O O . ILE A 1 256 ? 11.306 5.745 -34.888 1.00 81.00 256 ILE A O 1
ATOM 1992 N N . TYR A 1 257 ? 12.175 7.254 -33.443 1.00 81.31 257 TYR A N 1
ATOM 1993 C CA . TYR A 1 257 ? 11.098 8.238 -33.454 1.00 81.31 257 TYR A CA 1
ATOM 1994 C C . TYR A 1 257 ? 11.463 9.360 -34.419 1.00 81.31 257 TYR A C 1
ATOM 1996 O O . TYR A 1 257 ? 12.446 10.059 -34.182 1.00 81.31 257 TYR A O 1
ATOM 2004 N N . ASP A 1 258 ? 10.686 9.553 -35.479 1.00 78.50 258 ASP A N 1
ATOM 2005 C CA . ASP A 1 258 ? 10.796 10.732 -36.339 1.00 78.50 258 ASP A CA 1
ATOM 2006 C C . ASP A 1 258 ? 9.924 11.859 -35.770 1.00 78.50 258 ASP A C 1
ATOM 2008 O O . ASP A 1 258 ? 8.703 11.732 -35.669 1.00 78.50 258 ASP A O 1
ATOM 2012 N N . HIS A 1 259 ? 10.557 12.974 -35.408 1.00 74.06 259 HIS A N 1
ATOM 2013 C CA . HIS A 1 259 ? 9.896 14.173 -34.893 1.00 74.06 259 HIS A CA 1
ATOM 2014 C C . HIS A 1 259 ? 9.038 14.871 -35.959 1.00 74.06 259 HIS A C 1
ATOM 2016 O O . HIS A 1 259 ? 8.122 15.612 -35.613 1.00 74.06 259 HIS A O 1
ATOM 2022 N N . THR A 1 260 ? 9.319 14.626 -37.242 1.00 74.62 260 THR A N 1
ATOM 2023 C CA . THR A 1 260 ? 8.649 15.248 -38.391 1.00 74.62 260 THR A CA 1
ATOM 2024 C C . THR A 1 260 ? 7.298 14.606 -38.688 1.00 74.62 260 THR A C 1
ATOM 2026 O O . THR A 1 260 ? 6.294 15.302 -38.818 1.00 74.62 260 THR A O 1
ATOM 2029 N N . SER A 1 261 ? 7.252 13.273 -38.784 1.00 76.00 261 SER A N 1
ATOM 2030 C CA . SER A 1 261 ? 6.008 12.507 -38.963 1.00 76.00 261 SER A CA 1
ATOM 2031 C C . SER A 1 261 ? 5.329 12.119 -37.645 1.00 76.00 261 SER A C 1
ATOM 2033 O O . SER A 1 261 ? 4.224 11.575 -37.661 1.00 76.00 261 SER A O 1
ATOM 2035 N N . GLY A 1 262 ? 5.988 12.354 -36.505 1.00 71.88 262 GLY A N 1
ATOM 2036 C CA . GLY A 1 262 ? 5.518 11.940 -35.182 1.00 71.88 262 GLY A CA 1
ATOM 2037 C C . GLY A 1 262 ? 5.382 10.421 -35.041 1.00 71.88 262 GLY A C 1
ATOM 2038 O O . GLY A 1 262 ? 4.528 9.959 -34.282 1.00 71.88 262 GLY A O 1
ATOM 2039 N N . SER A 1 263 ? 6.163 9.644 -35.803 1.00 72.31 263 SER A N 1
ATOM 2040 C CA . SER A 1 263 ? 5.989 8.196 -35.968 1.00 72.31 263 SER A CA 1
ATOM 2041 C C . SER A 1 263 ? 7.189 7.374 -35.503 1.00 72.31 263 SER A C 1
ATOM 2043 O O . SER A 1 263 ? 8.310 7.875 -35.400 1.00 72.31 263 SER A O 1
ATOM 2045 N N . PHE A 1 264 ? 6.945 6.094 -35.214 1.00 74.62 264 PHE A N 1
ATOM 2046 C CA . PHE A 1 264 ? 7.972 5.145 -34.791 1.00 74.62 264 PHE A CA 1
ATOM 2047 C C . PHE A 1 264 ? 8.226 4.069 -35.846 1.00 74.62 264 PHE A C 1
ATOM 2049 O O . PHE A 1 264 ? 7.298 3.448 -36.362 1.00 74.62 264 PHE A O 1
ATOM 2056 N N . SER A 1 265 ? 9.502 3.786 -36.097 1.00 78.56 265 SER A N 1
ATOM 2057 C CA . SER A 1 265 ? 9.958 2.681 -36.945 1.00 78.56 265 SER A CA 1
ATOM 2058 C C . SER A 1 265 ? 10.909 1.767 -36.171 1.00 78.56 265 SER A C 1
ATOM 2060 O O . SER A 1 265 ? 11.731 2.241 -35.390 1.00 78.56 265 SER A O 1
ATOM 2062 N N . GLU A 1 266 ? 10.795 0.448 -36.348 1.00 81.56 266 GLU A N 1
ATOM 2063 C CA . GLU A 1 266 ? 11.726 -0.503 -35.728 1.00 81.56 266 GLU A CA 1
ATOM 2064 C C . GLU A 1 266 ? 12.992 -0.642 -36.577 1.00 81.56 266 GLU A C 1
ATOM 2066 O O . GLU A 1 266 ? 12.924 -0.992 -37.760 1.00 81.56 266 GLU A O 1
ATOM 2071 N N . LEU A 1 267 ? 14.153 -0.412 -35.964 1.00 75.88 267 LEU A N 1
ATOM 2072 C CA . LEU A 1 267 ? 15.459 -0.576 -36.588 1.00 75.88 267 LEU A CA 1
ATOM 2073 C C . LEU A 1 267 ? 15.776 -2.073 -36.719 1.00 75.88 267 LEU A C 1
ATOM 2075 O O . LEU A 1 267 ? 16.424 -2.684 -35.867 1.00 75.88 267 LEU A O 1
ATOM 2079 N N . ARG A 1 268 ? 15.278 -2.681 -37.800 1.00 63.84 268 ARG A N 1
ATOM 2080 C CA . ARG A 1 268 ? 15.516 -4.091 -38.133 1.00 63.84 268 ARG A CA 1
ATOM 2081 C C . ARG A 1 268 ? 17.015 -4.337 -38.324 1.00 63.84 268 ARG A C 1
ATOM 2083 O O . ARG A 1 268 ? 17.612 -3.815 -39.261 1.00 63.84 268 ARG A O 1
ATOM 2090 N N . ARG A 1 269 ? 17.609 -5.160 -37.454 1.00 54.97 269 ARG A N 1
ATOM 2091 C CA . ARG A 1 269 ? 19.038 -5.513 -37.488 1.00 54.97 269 ARG A CA 1
ATOM 2092 C C . ARG A 1 269 ? 19.388 -6.272 -38.775 1.00 54.97 269 ARG A C 1
ATOM 2094 O O . ARG A 1 269 ? 19.137 -7.471 -38.881 1.00 54.97 269 ARG A O 1
ATOM 2101 N N . THR A 1 270 ? 20.019 -5.602 -39.735 1.00 45.16 270 THR A N 1
ATOM 2102 C CA . THR A 1 270 ? 20.732 -6.264 -40.836 1.00 45.16 270 THR A CA 1
ATOM 2103 C C . THR A 1 270 ? 22.099 -6.728 -40.332 1.00 45.16 270 THR A C 1
ATOM 2105 O O . THR A 1 270 ? 23.042 -5.944 -40.348 1.00 45.16 270 THR A O 1
ATOM 2108 N N . THR A 1 271 ? 22.177 -7.987 -39.879 1.00 43.25 271 THR A N 1
ATOM 2109 C CA . THR A 1 271 ? 23.388 -8.704 -39.401 1.00 43.25 271 THR A CA 1
ATOM 2110 C C . THR A 1 271 ? 24.187 -8.019 -38.281 1.00 43.25 271 THR A C 1
ATOM 2112 O O . THR A 1 271 ? 24.834 -6.999 -38.478 1.00 43.25 271 THR A O 1
ATOM 2115 N N . GLU A 1 272 ? 24.184 -8.620 -37.090 1.00 39.16 272 GLU A N 1
ATOM 2116 C CA . GLU A 1 272 ? 24.881 -8.098 -35.906 1.00 39.16 272 GLU A CA 1
ATOM 2117 C C . GLU A 1 272 ? 26.412 -8.233 -35.974 1.00 39.16 272 GLU A C 1
ATOM 2119 O O . GLU A 1 272 ? 26.917 -9.335 -36.196 1.00 39.16 272 GLU A O 1
ATOM 2124 N N . PRO A 1 273 ? 27.154 -7.184 -35.586 1.00 34.50 273 PRO A N 1
ATOM 2125 C CA . PRO A 1 273 ? 28.342 -7.304 -34.751 1.00 34.50 273 PRO A CA 1
ATOM 2126 C C . PRO A 1 273 ? 27.913 -7.385 -33.276 1.00 34.50 273 PRO A C 1
ATOM 2128 O O . PRO A 1 273 ? 27.037 -6.637 -32.833 1.00 34.50 273 PRO A O 1
ATOM 2131 N N . GLN A 1 274 ? 28.535 -8.257 -32.480 1.00 35.78 274 GLN A N 1
ATOM 2132 C CA . GLN A 1 274 ? 28.241 -8.318 -31.043 1.00 35.78 274 GLN A CA 1
ATOM 2133 C C . GLN A 1 274 ? 28.846 -7.124 -30.288 1.00 35.78 274 GLN A C 1
ATOM 2135 O O . GLN A 1 274 ? 29.950 -6.666 -30.587 1.00 35.78 274 GLN A O 1
ATOM 2140 N N . ALA A 1 275 ? 28.171 -6.690 -29.219 1.00 40.03 275 ALA A N 1
ATOM 2141 C CA . ALA A 1 275 ? 28.532 -5.518 -28.407 1.00 40.03 275 ALA A CA 1
ATOM 2142 C C . ALA A 1 275 ? 29.930 -5.557 -27.739 1.00 40.03 275 ALA A C 1
ATOM 2144 O O . ALA A 1 275 ? 30.333 -4.582 -27.114 1.00 40.03 275 ALA A O 1
ATOM 2145 N N . ARG A 1 276 ? 30.691 -6.654 -27.867 1.00 38.56 276 ARG A N 1
ATOM 2146 C CA . ARG A 1 276 ? 32.067 -6.775 -27.353 1.00 38.56 276 ARG A CA 1
ATOM 2147 C C . ARG A 1 276 ? 33.154 -6.206 -28.277 1.00 38.56 276 ARG A C 1
ATOM 2149 O O . ARG A 1 276 ? 34.265 -6.007 -27.801 1.00 38.56 276 ARG A O 1
ATOM 2156 N N . GLN A 1 277 ? 32.882 -5.931 -29.558 1.00 34.44 277 GLN A N 1
ATOM 2157 C CA . GLN A 1 277 ? 33.933 -5.473 -30.491 1.00 34.44 277 GLN A CA 1
ATOM 2158 C C . GLN A 1 277 ? 34.325 -3.990 -30.349 1.00 34.44 277 GLN A C 1
ATOM 2160 O O . GLN A 1 277 ? 35.451 -3.630 -30.681 1.00 34.44 277 GLN A O 1
ATOM 2165 N N . TRP A 1 278 ? 33.453 -3.138 -29.795 1.00 36.22 278 TRP A N 1
ATOM 2166 C CA . TRP A 1 278 ? 33.666 -1.679 -29.724 1.00 36.22 278 TRP A CA 1
ATOM 2167 C C . TRP A 1 278 ? 34.886 -1.242 -28.884 1.00 36.22 278 TRP A C 1
ATOM 2169 O O . TRP A 1 278 ? 35.319 -0.099 -28.986 1.00 36.22 278 TRP A O 1
ATOM 2179 N N . TRP A 1 279 ? 35.460 -2.143 -28.080 1.00 32.91 279 TRP A N 1
ATOM 2180 C CA . TRP A 1 279 ? 36.643 -1.890 -27.247 1.00 32.91 279 TRP A CA 1
ATOM 2181 C C . TRP A 1 279 ? 37.989 -2.275 -27.889 1.00 32.91 279 TRP A C 1
ATOM 2183 O O . TRP A 1 279 ? 39.025 -2.068 -27.262 1.00 32.91 279 TRP A O 1
ATOM 2193 N N . LEU A 1 280 ? 38.005 -2.845 -29.104 1.00 32.09 280 LEU A N 1
ATOM 2194 C CA . LEU A 1 280 ? 39.233 -3.366 -29.733 1.00 32.09 280 LEU A CA 1
ATOM 2195 C C . LEU A 1 280 ? 39.713 -2.593 -30.972 1.00 32.09 280 LEU A C 1
ATOM 2197 O O . LEU A 1 280 ? 40.882 -2.705 -31.329 1.00 32.09 280 LEU A O 1
ATOM 2201 N N . GLU A 1 281 ? 38.857 -1.799 -31.617 1.00 35.06 281 GLU A N 1
ATOM 2202 C CA . GLU A 1 281 ? 39.180 -1.140 -32.899 1.00 35.06 281 GLU A CA 1
ATOM 2203 C C . GLU A 1 281 ? 39.612 0.335 -32.749 1.00 35.06 281 GLU A C 1
ATOM 2205 O O . GLU A 1 281 ? 40.008 0.980 -33.717 1.00 35.06 281 GLU A O 1
ATOM 2210 N N . SER A 1 282 ? 39.595 0.873 -31.526 1.00 36.16 282 SER A N 1
ATOM 2211 C CA . SER A 1 282 ? 39.843 2.288 -31.211 1.00 36.16 282 SER A CA 1
ATOM 2212 C C . SER A 1 282 ? 41.277 2.621 -30.762 1.00 36.16 282 SER A C 1
ATOM 2214 O O . SER A 1 282 ? 41.507 3.719 -30.259 1.00 36.16 282 SER A O 1
ATOM 2216 N N . ASN A 1 283 ? 42.258 1.725 -30.957 1.00 34.44 283 ASN A N 1
ATOM 2217 C CA . ASN A 1 283 ? 43.646 1.944 -30.510 1.00 34.44 283 ASN A CA 1
ATOM 2218 C C . ASN A 1 283 ? 44.737 1.772 -31.603 1.00 34.44 283 ASN A C 1
ATOM 2220 O O . ASN A 1 283 ? 45.591 0.886 -31.503 1.00 34.44 283 ASN A O 1
ATOM 2224 N N . PRO A 1 284 ? 44.749 2.607 -32.662 1.00 39.31 284 PRO A N 1
ATOM 2225 C CA . PRO A 1 284 ? 45.735 2.531 -33.737 1.00 39.31 284 PRO A CA 1
ATOM 2226 C C . PRO A 1 284 ? 47.031 3.320 -33.442 1.00 39.31 284 PRO A C 1
ATOM 2228 O O . PRO A 1 284 ? 47.317 4.277 -34.158 1.00 39.31 284 PRO A O 1
ATOM 2231 N N . GLN A 1 285 ? 47.830 2.922 -32.434 1.00 40.41 285 GLN A N 1
ATOM 2232 C CA . GLN A 1 285 ? 49.309 3.079 -32.423 1.00 40.41 285 GLN A CA 1
ATOM 2233 C C . GLN A 1 285 ? 49.992 2.549 -31.141 1.00 40.41 285 GLN A C 1
ATOM 2235 O O . GLN A 1 285 ? 50.032 3.218 -30.112 1.00 40.41 285 GLN A O 1
ATOM 2240 N N . SER A 1 286 ? 50.673 1.405 -31.251 1.00 31.36 286 SER A N 1
ATOM 2241 C CA . SER A 1 286 ? 51.835 1.060 -30.411 1.00 31.36 286 SER A CA 1
ATOM 2242 C C . SER A 1 286 ? 52.792 0.135 -31.181 1.00 31.36 286 SER A C 1
ATOM 2244 O O . SER A 1 286 ? 52.812 -1.083 -31.030 1.00 31.36 286 SER A O 1
ATOM 2246 N N . THR A 1 287 ? 53.578 0.720 -32.087 1.00 33.91 287 THR A N 1
ATOM 2247 C CA . THR A 1 287 ? 54.586 -0.018 -32.867 1.00 33.91 287 THR A CA 1
ATOM 2248 C C . THR A 1 287 ? 55.740 -0.497 -31.988 1.00 33.91 287 THR A C 1
ATOM 2250 O O . THR A 1 287 ? 56.270 0.281 -31.200 1.00 33.91 287 THR A O 1
ATOM 2253 N N . HIS A 1 288 ? 56.174 -1.745 -32.182 1.00 35.28 288 HIS A N 1
ATOM 2254 C CA . HIS A 1 288 ? 57.292 -2.358 -31.457 1.00 35.28 288 HIS A CA 1
ATOM 2255 C C . HIS A 1 288 ? 58.575 -1.507 -31.437 1.00 35.28 288 HIS A C 1
ATOM 2257 O O . HIS A 1 288 ? 59.135 -1.218 -32.500 1.00 35.28 288 HIS A O 1
ATOM 2263 N N . ARG A 1 289 ? 59.135 -1.301 -30.240 1.00 32.06 289 ARG A N 1
ATOM 2264 C CA . ARG A 1 289 ? 60.468 -1.807 -29.864 1.00 32.06 289 ARG A CA 1
ATOM 2265 C C . ARG A 1 289 ? 60.657 -1.830 -28.351 1.00 32.06 289 ARG A C 1
ATOM 2267 O O . ARG A 1 289 ? 60.000 -1.009 -27.682 1.00 32.06 289 ARG A O 1
#

Secondary structure (DSSP, 8-state):
-EEEETTEEEE---TT-HHHHHHHHTTT--TTS--EEEEES-GGGS-HHHHHHHHHHHTTSTT-EEEEEEE--TT-TTSHHHHHHHHHHHHTT---SSTTTS-SHHHHHHHHHHHT-SEEEEEEHHHHHHHTS-HHHHHHHTTTS----HHHHHHHHHHEEEEEEE-SSS---TT-SSEEETTEEE------EEEEEEEEETTEEEEEEEEE------TT-GGGG-BS-EEEEEETTEEEEE--B-SS-B---EEEEETTTTEEEE---SSPPPTTGGGTSS-------

Sequence (289 aa):
MAISSMNYFAAGIDLRDLEKLDKFIQAQCQEDDEILFISEVAITYMPVRDADALVKWASKFSNGRFVLIEQILPAGETHPFASTMLSHFKKINSPLQNIGTYPTLSSQVQRFRGAGWKSATACDLYGAWCNLISEQEKSFIESVEAFDEHEDFVLFGQHYFFLCANTGAKCYNPIGNDQWLNGDRSSSAGSIGCSTEVKQSPNAPVIGVTLTYNDNKQPGFAMSRRKYGAASVLNSTSSIYNGGIDNKARLSSTYIYDHTSGSFSELRRTTEPQARQWWLESNPQSTHR

Foldseek 3Di:
DWDDDPPDIDDDDDLLPLVVVVVVCVVPDDLADQDEAEAAAHLQQPAQVSSLVSLLSQLSRQNYKYKYKHFAQLLDCQFPLNVVVQVVCVVVVRGRNCHVQQRDQVSVQVSNVVSNFPGKGKAFQLLCVVPVDDPVNVVVVCVVDPDDPVVVVLVNRLGMMMMMTTNYPPPPDSPDPFHYRSNDGCPDADDADWDWDFDDDPPDTDTDTDGDDHDDDDPPPVCVFFDDWDKDAPDPFKIKTAWGGGSHGTGGWMWIQGNVVRDIDTPPDPDDDDPPCPVPPPDPDDDDD

InterPro domains:
  IPR029063 S-adenosyl-L-methionine-dependent methyltransferase superfamily [G3DSA:3.40.50.150] (1-173)
  IPR029063 S-adenosyl-L-methionine-dependent methyltransferase superfamily [SSF53335] (7-167)

pLDDT: mean 76.75, std 22.68, range [28.45, 98.62]